Protein AF-A0A8T5SBM6-F1 (afdb_monomer_lite)

Structure (mmCIF, N/CA/C/O backbone):
data_AF-A0A8T5SBM6-F1
#
_entry.id   AF-A0A8T5SBM6-F1
#
loop_
_atom_site.group_PDB
_atom_site.id
_atom_site.type_symbol
_atom_site.label_atom_id
_atom_site.label_alt_id
_atom_site.label_comp_id
_atom_site.label_asym_id
_atom_site.label_entity_id
_atom_site.label_seq_id
_atom_site.pdbx_PDB_ins_code
_atom_site.Cartn_x
_atom_site.Cartn_y
_atom_site.Cartn_z
_atom_site.occupancy
_atom_site.B_iso_or_equiv
_atom_site.auth_seq_id
_atom_site.auth_comp_id
_atom_site.auth_asym_id
_atom_site.auth_atom_id
_atom_site.pdbx_PDB_model_num
ATOM 1 N N . GLN A 1 1 ? -10.078 4.486 22.444 1.00 58.00 1 GLN A N 1
ATOM 2 C CA . GLN A 1 1 ? -9.951 5.856 21.893 1.00 58.00 1 GLN A CA 1
ATOM 3 C C . GLN A 1 1 ? -9.595 5.745 20.419 1.00 58.00 1 GLN A C 1
ATOM 5 O O . GLN A 1 1 ? -8.907 4.797 20.064 1.00 58.00 1 GLN A O 1
ATOM 10 N N . GLY A 1 2 ? -10.073 6.653 19.567 1.00 72.94 2 GLY A N 1
ATOM 11 C CA . GLY A 1 2 ? -9.733 6.634 18.142 1.00 72.94 2 GLY A CA 1
ATOM 12 C C . GLY A 1 2 ? -8.276 7.008 17.859 1.00 72.94 2 GLY A C 1
ATOM 13 O O . GLY A 1 2 ? -7.713 7.871 18.528 1.00 72.94 2 GLY A O 1
ATOM 14 N N . GLY A 1 3 ? -7.700 6.441 16.801 1.00 84.56 3 GLY A N 1
ATOM 15 C CA . GLY A 1 3 ? -6.327 6.685 16.346 1.00 84.56 3 GLY A CA 1
ATOM 16 C C . GLY A 1 3 ? -6.125 6.214 14.906 1.00 84.56 3 GLY A C 1
ATOM 17 O O . GLY A 1 3 ? -7.102 6.024 14.181 1.00 84.56 3 GLY A O 1
ATOM 18 N N . PHE A 1 4 ? -4.875 6.025 14.501 1.00 89.88 4 PHE A N 1
ATOM 19 C CA . PHE A 1 4 ? -4.526 5.476 13.195 1.00 89.88 4 PHE A CA 1
ATOM 20 C C . PHE A 1 4 ? -3.523 4.357 13.370 1.00 89.88 4 PHE A C 1
ATOM 22 O O . PHE A 1 4 ? -2.478 4.561 13.985 1.00 89.88 4 PHE A O 1
ATOM 29 N N . LEU A 1 5 ? -3.869 3.187 12.849 1.00 92.06 5 LEU A N 1
ATOM 30 C CA . LEU A 1 5 ? -2.988 2.039 12.800 1.00 92.06 5 LEU A CA 1
ATOM 31 C C . LEU A 1 5 ? -2.663 1.765 11.337 1.00 92.06 5 LEU A C 1
ATOM 33 O O . LEU A 1 5 ? -3.532 1.339 10.579 1.00 92.06 5 LEU A O 1
ATOM 37 N N . PHE A 1 6 ? -1.412 2.011 10.967 1.00 92.00 6 PHE A N 1
ATOM 38 C CA . PHE A 1 6 ? -0.862 1.595 9.688 1.00 92.00 6 PHE A CA 1
ATOM 39 C C . PHE A 1 6 ? 0.036 0.387 9.901 1.00 92.00 6 PHE A C 1
ATOM 41 O O . PHE A 1 6 ? 0.907 0.403 10.770 1.00 92.00 6 PHE A O 1
ATOM 48 N N . THR A 1 7 ? -0.202 -0.669 9.135 1.00 93.31 7 THR A N 1
ATOM 49 C CA . THR A 1 7 ? 0.546 -1.921 9.236 1.00 93.31 7 THR A CA 1
ATOM 50 C C . THR A 1 7 ? 0.808 -2.488 7.857 1.00 93.31 7 THR A C 1
ATOM 52 O O . THR A 1 7 ? 0.082 -2.197 6.910 1.00 93.31 7 THR A O 1
ATOM 55 N N . THR A 1 8 ? 1.828 -3.328 7.757 1.00 93.06 8 THR A N 1
ATOM 56 C CA . THR A 1 8 ? 2.151 -4.028 6.520 1.00 93.06 8 THR A CA 1
ATOM 57 C C . THR A 1 8 ? 2.463 -5.483 6.812 1.00 93.06 8 THR A C 1
ATOM 59 O O . THR A 1 8 ? 2.934 -5.835 7.898 1.00 93.06 8 THR A O 1
ATOM 62 N N . ASP A 1 9 ? 2.157 -6.314 5.833 1.00 93.38 9 ASP A N 1
ATOM 63 C CA . ASP A 1 9 ? 2.624 -7.679 5.695 1.00 93.38 9 ASP A CA 1
ATOM 64 C C . ASP A 1 9 ? 2.446 -8.570 6.935 1.00 93.38 9 ASP A C 1
ATOM 66 O O . ASP A 1 9 ? 1.317 -8.748 7.387 1.00 93.38 9 ASP A O 1
ATOM 70 N N . TRP A 1 10 ? 3.520 -9.106 7.533 1.00 94.75 10 TRP A N 1
ATOM 71 C CA . TRP A 1 10 ? 3.456 -10.020 8.686 1.00 94.75 10 TRP A CA 1
ATOM 72 C C . TRP A 1 10 ? 2.690 -9.484 9.897 1.00 94.75 10 TRP A C 1
ATOM 74 O O . TRP A 1 10 ? 2.272 -10.260 10.766 1.00 94.75 10 TRP A O 1
ATOM 84 N N . ALA A 1 11 ? 2.462 -8.172 9.970 1.00 96.44 11 ALA A N 1
ATOM 85 C CA . ALA A 1 11 ? 1.549 -7.589 10.941 1.00 96.44 11 ALA A CA 1
ATOM 86 C C . ALA A 1 11 ? 0.109 -8.116 10.803 1.00 96.44 11 ALA A C 1
ATOM 88 O O . ALA A 1 11 ? -0.631 -8.054 11.782 1.00 96.44 11 ALA A O 1
ATOM 89 N N . LEU A 1 12 ? -0.287 -8.664 9.648 1.00 97.50 12 LEU A N 1
ATOM 90 C CA . LEU A 1 12 ? -1.587 -9.299 9.440 1.00 97.50 12 LEU A CA 1
ATOM 91 C C . LEU A 1 12 ? -1.841 -10.363 10.510 1.00 97.50 12 LEU A C 1
ATOM 93 O O . LEU A 1 12 ? -2.747 -10.224 11.327 1.00 97.50 12 LEU A O 1
ATOM 97 N N . GLN A 1 13 ? -0.965 -11.362 10.576 1.00 97.00 13 GLN A N 1
ATOM 98 C CA . GLN A 1 13 ? -1.069 -12.453 11.541 1.00 97.00 13 GLN A CA 1
ATOM 99 C C . GLN A 1 13 ? -0.654 -12.017 12.952 1.00 97.00 13 GLN A C 1
ATOM 101 O O . GLN A 1 13 ? -1.222 -12.436 13.962 1.00 97.00 13 GLN A O 1
ATOM 106 N N . ASN A 1 14 ? 0.374 -11.171 13.052 1.00 97.00 14 ASN A N 1
ATOM 107 C CA . ASN A 1 14 ? 0.992 -10.876 14.342 1.00 97.00 14 ASN A CA 1
ATOM 108 C C . ASN A 1 14 ? 0.285 -9.783 15.142 1.00 97.00 14 ASN A C 1
ATOM 110 O O . ASN A 1 14 ? 0.451 -9.753 16.366 1.00 97.00 14 ASN A O 1
ATOM 114 N N . ILE A 1 15 ? -0.482 -8.918 14.474 1.00 97.06 15 ILE A N 1
ATOM 115 C CA . ILE A 1 15 ? -1.166 -7.762 15.059 1.00 97.06 15 ILE A CA 1
ATOM 116 C C . ILE A 1 15 ? -2.655 -7.789 14.708 1.00 97.06 15 ILE A C 1
ATOM 118 O O . ILE A 1 15 ? -3.481 -7.813 15.618 1.00 97.06 15 ILE A O 1
ATOM 122 N N . LEU A 1 16 ? -3.013 -7.789 13.419 1.00 97.62 16 LEU A N 1
ATOM 123 C CA . LEU A 1 16 ? -4.404 -7.597 13.003 1.00 97.62 16 LEU A CA 1
ATOM 124 C C . LEU A 1 16 ? -5.296 -8.761 13.422 1.00 97.62 16 LEU A C 1
ATOM 126 O O . LEU A 1 16 ? -6.315 -8.506 14.045 1.00 97.62 16 LEU A O 1
ATOM 130 N N . GLU A 1 17 ? -4.898 -10.008 13.185 1.00 97.25 17 GLU A N 1
ATOM 131 C CA . GLU A 1 17 ? -5.668 -11.185 13.616 1.00 97.25 17 GLU A CA 1
ATOM 132 C C . GLU A 1 17 ? -5.874 -11.233 15.131 1.00 97.25 17 GLU A C 1
ATOM 134 O O . GLU A 1 17 ? -6.917 -11.664 15.613 1.00 97.25 17 GLU A O 1
ATOM 139 N N . LYS A 1 18 ? -4.892 -10.766 15.908 1.00 97.00 18 LYS A N 1
ATOM 140 C CA . LYS A 1 18 ? -4.977 -10.796 17.373 1.00 97.00 18 LYS A CA 1
ATOM 141 C C . LYS A 1 18 ? -5.911 -9.722 17.921 1.00 97.00 18 LYS A C 1
ATOM 143 O O . LYS A 1 18 ? -6.556 -9.942 18.941 1.00 97.00 18 LYS A O 1
ATOM 148 N N . ILE A 1 19 ? -5.955 -8.553 17.280 1.00 95.75 19 ILE A N 1
ATOM 149 C CA . ILE A 1 19 ? -6.747 -7.405 17.746 1.00 95.75 19 ILE A CA 1
ATOM 150 C C . ILE A 1 19 ? -8.142 -7.384 17.093 1.00 95.75 19 ILE A C 1
ATOM 152 O O . ILE A 1 19 ? -9.111 -6.965 17.723 1.00 95.75 19 ILE A O 1
ATOM 156 N N . PHE A 1 20 ? -8.255 -7.861 15.854 1.00 95.94 20 PHE A N 1
ATOM 157 C CA . PHE A 1 20 ? -9.456 -7.832 15.014 1.00 95.94 20 PHE A CA 1
ATOM 158 C C . PHE A 1 20 ? -9.748 -9.212 14.378 1.00 95.94 20 PHE A C 1
ATOM 160 O O . PHE A 1 20 ? -9.865 -9.305 13.153 1.00 95.94 20 PHE A O 1
ATOM 167 N N . PRO A 1 21 ? -9.897 -10.286 15.180 1.00 96.38 21 PRO A N 1
ATOM 168 C CA . PRO A 1 21 ? -9.976 -11.669 14.685 1.00 96.38 21 PRO A CA 1
ATOM 169 C C . PRO A 1 21 ? -11.135 -11.937 13.717 1.00 96.38 21 PRO A C 1
ATOM 171 O O . PRO A 1 21 ? -11.033 -12.810 12.866 1.00 96.38 21 PRO A O 1
ATOM 174 N N . GLU A 1 22 ? -12.221 -11.167 13.814 1.00 97.56 22 GLU A N 1
ATOM 175 C CA . GLU A 1 22 ? -13.410 -11.326 12.964 1.00 97.56 22 GLU A CA 1
ATOM 176 C C . GLU A 1 22 ? -13.354 -10.498 11.672 1.00 97.56 22 GLU A C 1
ATOM 178 O O . GLU A 1 22 ? -14.270 -10.566 10.860 1.00 97.56 22 GLU A O 1
ATOM 183 N N . PHE A 1 23 ? -12.324 -9.669 11.477 1.00 98.12 23 PHE A N 1
ATOM 184 C CA . PHE A 1 23 ? -12.264 -8.736 10.347 1.00 98.12 23 PHE A CA 1
ATOM 185 C C . PHE A 1 23 ? -11.459 -9.327 9.199 1.00 98.12 23 PHE A C 1
ATOM 187 O O . PHE A 1 23 ? -11.918 -9.341 8.055 1.00 98.12 23 PHE A O 1
ATOM 194 N N . VAL A 1 24 ? -10.257 -9.812 9.506 1.00 98.25 24 VAL A N 1
ATOM 195 C CA . VAL A 1 24 ? -9.297 -10.309 8.521 1.00 98.25 24 VAL A CA 1
ATOM 196 C C . VAL A 1 24 ? -8.438 -11.417 9.100 1.00 98.25 24 VAL A C 1
ATOM 198 O O . VAL A 1 24 ? -8.237 -11.481 10.312 1.00 98.25 24 VAL A O 1
ATOM 201 N N . LYS A 1 25 ? -7.883 -12.246 8.218 1.00 98.12 25 LYS A N 1
ATOM 202 C CA . LYS A 1 25 ? -6.850 -13.218 8.566 1.00 98.12 25 LYS A CA 1
ATOM 203 C C . LYS A 1 25 ? -5.892 -13.475 7.411 1.00 98.12 25 LYS A C 1
ATOM 205 O O . LYS A 1 25 ? -6.220 -13.226 6.255 1.00 98.12 25 LYS A O 1
ATOM 210 N N . TYR A 1 26 ? -4.723 -14.004 7.723 1.00 97.94 26 TYR A N 1
ATOM 211 C CA . TYR A 1 26 ? -3.824 -14.610 6.762 1.00 97.94 26 TYR A CA 1
ATOM 212 C C . TYR A 1 26 ? -4.418 -15.936 6.274 1.00 97.94 26 TYR A C 1
ATOM 214 O O . TYR A 1 26 ? -4.886 -16.770 7.054 1.00 97.94 26 TYR A O 1
ATOM 222 N N . ASN A 1 27 ? -4.389 -16.147 4.960 1.00 96.62 27 ASN A N 1
ATOM 223 C CA . ASN A 1 27 ? -4.879 -17.372 4.326 1.00 96.62 27 ASN A CA 1
ATOM 224 C C . ASN A 1 27 ? -3.961 -18.600 4.523 1.00 96.62 27 ASN A C 1
ATOM 226 O O . ASN A 1 27 ? -4.252 -19.669 3.987 1.00 96.62 27 ASN A O 1
ATOM 230 N N . GLN A 1 28 ? -2.861 -18.463 5.275 1.00 96.56 28 GLN A N 1
ATOM 231 C CA . GLN A 1 28 ? -1.862 -19.507 5.540 1.00 96.56 28 GLN A CA 1
ATOM 232 C C . GLN A 1 28 ? -1.095 -19.990 4.296 1.00 96.56 28 GLN A C 1
ATOM 234 O O . GLN A 1 28 ? -0.465 -21.049 4.327 1.00 96.56 28 GLN A O 1
ATOM 239 N N . ARG A 1 29 ? -1.121 -19.214 3.206 1.00 95.75 29 ARG A N 1
ATOM 240 C CA . ARG A 1 29 ? -0.380 -19.477 1.973 1.00 95.75 29 ARG A CA 1
ATOM 241 C C . ARG A 1 29 ? 0.512 -18.277 1.627 1.00 95.75 29 ARG A C 1
ATOM 243 O O . ARG A 1 29 ? 0.004 -17.291 1.098 1.00 95.75 29 ARG A O 1
ATOM 250 N N . PRO A 1 30 ? 1.826 -18.349 1.892 1.00 95.06 30 PRO A N 1
ATOM 251 C CA . PRO A 1 30 ? 2.710 -17.210 1.689 1.00 95.06 30 PRO A CA 1
ATOM 252 C C . PRO A 1 30 ? 2.953 -16.952 0.198 1.00 95.06 30 PRO A C 1
ATOM 254 O O . PRO A 1 30 ? 2.826 -17.865 -0.626 1.00 95.06 30 PRO A O 1
ATOM 257 N N . THR A 1 31 ? 3.341 -15.726 -0.146 1.00 94.75 31 THR A N 1
ATOM 258 C CA . THR A 1 31 ? 3.802 -15.381 -1.500 1.00 94.75 31 THR A CA 1
ATOM 259 C C . THR A 1 31 ? 5.249 -15.818 -1.746 1.00 94.75 31 THR A C 1
ATOM 261 O O . THR A 1 31 ? 6.008 -16.064 -0.806 1.00 94.75 31 THR A O 1
ATOM 264 N N . GLY A 1 32 ? 5.649 -15.914 -3.017 1.00 92.62 32 GLY A N 1
ATOM 265 C CA . GLY A 1 32 ? 7.067 -15.914 -3.399 1.00 92.62 32 GLY A CA 1
ATOM 266 C C . GLY A 1 32 ? 7.600 -14.488 -3.582 1.00 92.62 32 GLY A C 1
ATOM 267 O O . GLY A 1 32 ? 6.829 -13.539 -3.460 1.00 92.62 32 GLY A O 1
ATOM 268 N N . ASP A 1 33 ? 8.893 -14.352 -3.907 1.00 90.06 33 ASP A N 1
ATOM 269 C CA . ASP A 1 33 ? 9.427 -13.112 -4.500 1.00 90.06 33 ASP A CA 1
ATOM 270 C C . ASP A 1 33 ? 8.824 -12.964 -5.902 1.00 90.06 33 ASP A C 1
ATOM 272 O O . ASP A 1 33 ? 9.134 -13.744 -6.807 1.00 90.06 33 ASP A O 1
ATOM 276 N N . ASP A 1 34 ? 7.870 -12.052 -6.041 1.00 89.50 34 ASP A N 1
ATOM 277 C CA . ASP A 1 34 ? 7.027 -11.934 -7.228 1.00 89.50 34 ASP A CA 1
ATOM 278 C C . ASP A 1 34 ? 6.513 -10.500 -7.370 1.00 89.50 34 ASP A C 1
ATOM 280 O O . ASP A 1 34 ? 6.607 -9.676 -6.464 1.00 89.50 34 ASP A O 1
ATOM 284 N N . CYS A 1 35 ? 5.945 -10.194 -8.523 1.00 88.31 35 CYS A N 1
ATOM 285 C CA . CYS A 1 35 ? 5.304 -8.926 -8.803 1.00 88.31 35 CYS A CA 1
ATOM 286 C C . CYS A 1 35 ? 3.932 -9.191 -9.417 1.00 88.31 35 CYS A C 1
ATOM 288 O O . CYS A 1 35 ? 3.769 -10.053 -10.287 1.00 88.31 35 CYS A O 1
ATOM 290 N N . VAL A 1 36 ? 2.920 -8.456 -8.965 1.00 90.25 36 VAL A N 1
ATOM 291 C CA . VAL A 1 36 ? 1.543 -8.615 -9.444 1.00 90.25 36 VAL A CA 1
ATOM 292 C C . VAL A 1 36 ? 0.972 -7.293 -9.924 1.00 90.25 36 VAL A C 1
ATOM 294 O O . VAL A 1 36 ? 1.166 -6.258 -9.293 1.00 90.25 36 VAL A O 1
ATOM 297 N N . ALA A 1 37 ? 0.234 -7.325 -11.030 1.00 89.25 37 ALA A N 1
ATOM 298 C CA . ALA A 1 37 ? -0.514 -6.160 -11.491 1.00 89.25 37 ALA A CA 1
ATOM 299 C C . ALA A 1 37 ? -1.676 -5.860 -10.532 1.00 89.25 37 ALA A C 1
ATOM 301 O O . ALA A 1 37 ? -2.428 -6.770 -10.156 1.00 89.25 37 ALA A O 1
ATOM 302 N N . VAL A 1 38 ? -1.860 -4.594 -10.161 1.00 89.56 38 VAL A N 1
ATOM 303 C CA . VAL A 1 38 ? -2.890 -4.170 -9.202 1.00 89.56 38 VAL A CA 1
ATOM 304 C C . VAL A 1 38 ? -3.872 -3.168 -9.798 1.00 89.56 38 VAL A C 1
ATOM 306 O O . VAL A 1 38 ? -3.637 -2.558 -10.836 1.00 89.56 38 VAL A O 1
ATOM 309 N N . GLN A 1 39 ? -5.032 -3.042 -9.159 1.00 89.44 39 GLN A N 1
ATOM 310 C CA . GLN A 1 39 ? -6.112 -2.152 -9.558 1.00 89.44 39 GLN A CA 1
ATOM 311 C C . GLN A 1 39 ? -6.619 -1.376 -8.341 1.00 89.44 39 GLN A C 1
ATOM 313 O O . GLN A 1 39 ? -6.959 -1.964 -7.311 1.00 89.44 39 GLN A O 1
ATOM 318 N N . VAL A 1 40 ? -6.719 -0.052 -8.473 1.00 87.94 40 VAL A N 1
ATOM 319 C CA . VAL A 1 40 ? -7.336 0.807 -7.454 1.00 87.94 40 VAL A CA 1
ATOM 320 C C . VAL A 1 40 ? -8.854 0.689 -7.543 1.00 87.94 40 VAL A C 1
ATOM 322 O O . VAL A 1 40 ? -9.455 1.054 -8.556 1.00 87.94 40 VAL A O 1
ATOM 325 N N . VAL A 1 41 ? -9.466 0.191 -6.471 1.00 88.38 41 VAL A N 1
ATOM 326 C CA . VAL A 1 41 ? -10.917 -0.020 -6.367 1.00 88.38 41 VAL A CA 1
ATOM 327 C C . VAL A 1 41 ? -11.616 1.274 -5.959 1.00 88.38 41 VAL A C 1
ATOM 329 O O . VAL A 1 41 ? -12.589 1.680 -6.590 1.00 88.38 41 VAL A O 1
ATOM 332 N N . ASP A 1 42 ? -11.096 1.955 -4.935 1.00 82.50 42 ASP A N 1
ATOM 333 C CA . ASP A 1 42 ? -11.628 3.233 -4.456 1.00 82.50 42 ASP A CA 1
ATOM 334 C C . ASP A 1 42 ? -10.688 4.382 -4.837 1.00 82.50 42 ASP A C 1
ATOM 336 O O . ASP A 1 42 ? -9.829 4.806 -4.062 1.00 82.50 42 ASP A O 1
ATOM 340 N N . LYS A 1 43 ? -10.878 4.908 -6.052 1.00 77.44 43 LYS A N 1
ATOM 341 C CA . LYS A 1 43 ? -10.113 6.051 -6.583 1.00 77.44 43 LYS A CA 1
ATOM 342 C C . LYS A 1 43 ? -10.400 7.368 -5.851 1.00 77.44 43 LYS A C 1
ATOM 344 O O . LYS A 1 43 ? -9.683 8.342 -6.045 1.00 77.44 43 LYS A O 1
ATOM 349 N N . THR A 1 44 ? -11.453 7.421 -5.035 1.00 82.38 44 THR A N 1
ATOM 350 C CA . THR A 1 44 ? -11.817 8.622 -4.267 1.00 82.38 44 THR A CA 1
ATOM 351 C C . THR A 1 44 ? -11.189 8.641 -2.877 1.00 82.38 44 THR A C 1
ATOM 353 O O . THR A 1 44 ? -11.266 9.655 -2.174 1.00 82.38 44 THR A O 1
ATOM 356 N N . ASN A 1 45 ? -10.555 7.536 -2.475 1.00 84.81 45 ASN A N 1
ATOM 357 C CA . ASN A 1 45 ? -9.968 7.406 -1.160 1.00 84.81 45 ASN A CA 1
ATOM 358 C C . ASN A 1 45 ? -8.791 8.366 -0.973 1.00 84.81 45 ASN A C 1
ATOM 360 O O . ASN A 1 45 ? -7.804 8.323 -1.704 1.00 84.81 45 ASN A O 1
ATOM 364 N N . LYS A 1 46 ? -8.863 9.190 0.074 1.00 85.94 46 LYS A N 1
ATOM 365 C CA . LYS A 1 46 ? -7.857 10.217 0.361 1.00 85.94 46 LYS A CA 1
ATOM 366 C C . LYS A 1 46 ? -6.483 9.676 0.738 1.00 85.94 46 LYS A C 1
ATOM 368 O O . LYS A 1 46 ? -5.509 10.401 0.591 1.00 85.94 46 LYS A O 1
ATOM 373 N N . PHE A 1 47 ? -6.369 8.416 1.158 1.00 84.06 47 PHE A N 1
ATOM 374 C CA . PHE A 1 47 ? -5.056 7.799 1.360 1.00 84.06 47 PHE A CA 1
ATOM 375 C C . PHE A 1 47 ? -4.339 7.501 0.040 1.00 84.06 47 PHE A C 1
ATOM 377 O O . PHE A 1 47 ? -3.114 7.563 -0.002 1.00 84.06 47 PHE A O 1
ATOM 384 N N . LEU A 1 48 ? -5.088 7.225 -1.034 1.00 82.38 48 LEU A N 1
ATOM 385 C CA . LEU A 1 48 ? -4.544 6.857 -2.345 1.00 82.38 48 LEU A CA 1
ATOM 386 C C . LEU A 1 48 ? -4.484 8.033 -3.335 1.00 82.38 48 LEU A C 1
ATOM 388 O O . LEU A 1 48 ? -4.122 7.849 -4.495 1.00 82.38 48 LEU A O 1
ATOM 392 N N . GLU A 1 49 ? -4.832 9.243 -2.895 1.00 83.75 49 GLU A N 1
ATOM 393 C CA . GLU A 1 49 ? -4.859 10.430 -3.748 1.00 83.75 49 GLU A CA 1
ATOM 394 C C . GLU A 1 49 ? -3.454 10.761 -4.280 1.00 83.75 49 GLU A C 1
ATOM 396 O O . GLU A 1 49 ? -2.536 11.058 -3.513 1.00 83.75 49 GLU A O 1
ATOM 401 N N . GLY A 1 50 ? -3.290 10.699 -5.604 1.00 77.00 50 GLY A N 1
ATOM 402 C CA . GLY A 1 50 ? -2.018 10.965 -6.281 1.00 77.00 50 GLY A CA 1
ATOM 403 C C . GLY A 1 50 ? -1.010 9.810 -6.261 1.00 77.00 50 GLY A C 1
ATOM 404 O O . GLY A 1 50 ? 0.115 10.016 -6.693 1.00 77.00 50 GLY A O 1
ATOM 405 N N . LEU A 1 51 ? -1.380 8.617 -5.769 1.00 76.75 51 LEU A N 1
ATOM 406 C CA . LEU A 1 51 ? -0.489 7.443 -5.788 1.00 76.75 51 LEU A CA 1
ATOM 407 C C . LEU A 1 51 ? -0.516 6.687 -7.117 1.00 76.75 51 LEU A C 1
ATOM 409 O O . LEU A 1 51 ? 0.480 6.082 -7.486 1.00 76.75 51 LEU A O 1
ATOM 413 N N . PHE A 1 52 ? -1.672 6.667 -7.778 1.00 73.81 52 PHE A N 1
ATOM 414 C CA . PHE A 1 52 ? -1.903 5.910 -9.003 1.00 73.81 52 PHE A CA 1
ATOM 415 C C . PHE A 1 52 ? -2.714 6.777 -9.963 1.00 73.81 52 PHE A C 1
ATOM 417 O O . PHE A 1 52 ? -3.789 7.266 -9.584 1.00 73.81 52 PHE A O 1
ATOM 424 N N . LYS A 1 53 ? -2.257 6.961 -11.202 1.00 68.00 53 LYS A N 1
ATOM 425 C CA . LYS A 1 53 ? -3.078 7.589 -12.243 1.00 68.00 53 LYS A CA 1
ATOM 426 C C . LYS A 1 53 ? -4.031 6.573 -12.864 1.00 68.00 53 LYS A C 1
ATOM 428 O O . LYS A 1 53 ? -3.823 5.365 -12.854 1.00 68.00 53 LYS A O 1
ATOM 433 N N . ALA A 1 54 ? -5.149 7.073 -13.390 1.00 53.25 54 ALA A N 1
ATOM 434 C CA . ALA A 1 54 ? -6.266 6.238 -13.829 1.00 53.25 54 ALA A CA 1
ATOM 435 C C . ALA A 1 54 ? -5.954 5.326 -15.030 1.00 53.25 54 ALA A C 1
ATOM 437 O O . ALA A 1 54 ? -6.693 4.362 -15.232 1.00 53.25 54 ALA A O 1
ATOM 438 N N . GLU A 1 55 ? -4.913 5.651 -15.795 1.00 61.56 55 GLU A N 1
ATOM 439 C CA . GLU A 1 55 ? -4.475 4.972 -17.022 1.00 61.56 55 GLU A CA 1
ATOM 440 C C . GLU A 1 55 ? -3.267 4.052 -16.786 1.00 61.56 55 GLU A C 1
ATOM 442 O O . GLU A 1 55 ? -2.778 3.422 -17.721 1.00 61.56 55 GLU A O 1
ATOM 447 N N . GLU A 1 56 ? -2.775 3.970 -15.549 1.00 68.25 56 GLU A N 1
ATOM 448 C CA . GLU A 1 56 ? -1.592 3.185 -15.213 1.00 68.25 56 GLU A CA 1
ATOM 449 C C . GLU A 1 56 ? -1.945 1.728 -14.908 1.00 68.25 56 GLU A C 1
ATO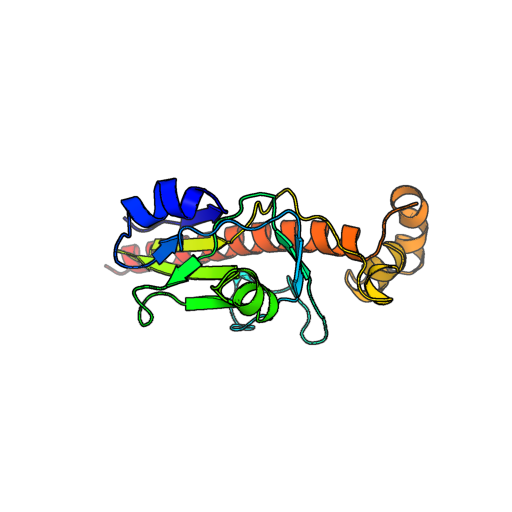M 451 O O . GLU A 1 56 ? -3.019 1.412 -14.389 1.00 68.25 56 GLU A O 1
ATOM 456 N N . GLU A 1 57 ? -0.997 0.839 -15.205 1.00 72.75 57 GLU A N 1
ATOM 457 C CA . GLU A 1 57 ? -1.013 -0.573 -14.822 1.00 72.75 57 GLU A CA 1
ATOM 458 C C . GLU A 1 57 ? -0.008 -0.789 -13.679 1.00 72.75 57 GLU A C 1
ATOM 460 O O . GLU A 1 57 ? 1.076 -1.338 -13.905 1.00 72.75 57 GLU A O 1
ATOM 465 N N . PRO A 1 58 ? -0.309 -0.305 -12.457 1.00 79.38 58 PRO A N 1
ATOM 466 C CA . PRO A 1 58 ? 0.637 -0.367 -11.359 1.00 79.38 58 PRO A CA 1
ATOM 467 C C . PRO A 1 58 ? 0.967 -1.813 -11.008 1.00 79.38 58 PRO A C 1
ATOM 469 O O . PRO A 1 58 ? 0.117 -2.710 -11.050 1.00 79.38 58 PRO A O 1
ATOM 472 N N . ILE A 1 59 ? 2.218 -2.017 -10.618 1.00 83.31 59 ILE A N 1
ATOM 473 C CA . ILE A 1 59 ? 2.732 -3.307 -10.180 1.00 83.31 59 ILE A CA 1
ATOM 474 C C . ILE A 1 59 ? 3.051 -3.216 -8.701 1.00 83.31 59 ILE A C 1
ATOM 476 O O . ILE A 1 59 ? 3.561 -2.208 -8.220 1.00 83.31 59 ILE A O 1
ATOM 480 N N . TRP A 1 60 ? 2.733 -4.286 -7.989 1.00 86.06 60 TRP A N 1
ATOM 481 C CA . TRP A 1 60 ? 3.016 -4.425 -6.578 1.00 86.06 60 TRP A CA 1
ATOM 482 C C . TRP A 1 60 ? 3.994 -5.562 -6.363 1.00 86.06 60 TRP A C 1
ATOM 484 O O . TRP A 1 60 ? 3.734 -6.699 -6.772 1.00 86.06 60 TRP A O 1
ATOM 494 N N . TRP A 1 61 ? 5.112 -5.248 -5.719 1.00 87.75 61 TRP A N 1
ATOM 495 C CA . TRP A 1 61 ? 6.099 -6.249 -5.356 1.00 87.75 61 TRP A CA 1
ATOM 496 C C . TRP A 1 61 ? 5.661 -7.011 -4.107 1.00 87.75 61 TRP A C 1
ATOM 498 O O . TRP A 1 61 ? 5.242 -6.429 -3.102 1.00 87.75 61 TRP A O 1
ATOM 508 N N . LEU A 1 62 ? 5.776 -8.329 -4.177 1.00 87.19 62 LEU A N 1
ATOM 509 C CA . LEU A 1 62 ? 5.535 -9.273 -3.102 1.00 87.19 62 LEU A CA 1
ATOM 510 C C . LEU A 1 62 ? 6.887 -9.807 -2.654 1.00 87.19 62 LEU A C 1
ATOM 512 O O . LEU A 1 62 ? 7.628 -10.381 -3.451 1.00 87.19 62 LEU A O 1
ATOM 516 N N . GLU A 1 63 ? 7.205 -9.628 -1.378 1.00 82.94 63 GLU A N 1
ATOM 517 C CA . GLU A 1 63 ? 8.395 -10.247 -0.817 1.00 82.94 63 GLU A CA 1
ATOM 518 C C . GLU A 1 63 ? 8.203 -11.766 -0.715 1.00 82.94 63 GLU A C 1
ATOM 520 O O . GLU A 1 63 ? 7.084 -12.283 -0.609 1.00 82.94 63 GLU A O 1
ATOM 525 N N . SER A 1 64 ? 9.316 -12.502 -0.689 1.00 84.81 64 SER A N 1
ATOM 526 C CA . SER A 1 64 ? 9.294 -13.892 -0.244 1.00 84.81 64 SER A CA 1
ATOM 527 C C . SER A 1 64 ? 8.635 -13.995 1.131 1.00 84.81 64 SER A C 1
ATOM 529 O O . SER A 1 64 ? 9.174 -13.535 2.131 1.00 84.81 64 SER A O 1
ATOM 531 N N . SER A 1 65 ? 7.511 -14.703 1.188 1.00 89.19 65 SER A N 1
ATOM 532 C CA . SER A 1 65 ? 6.691 -14.899 2.383 1.00 89.19 65 SER A CA 1
ATOM 533 C C . SER A 1 65 ? 5.821 -13.725 2.832 1.00 89.19 65 SER A C 1
ATOM 535 O O . SER A 1 65 ? 5.510 -13.645 4.020 1.00 89.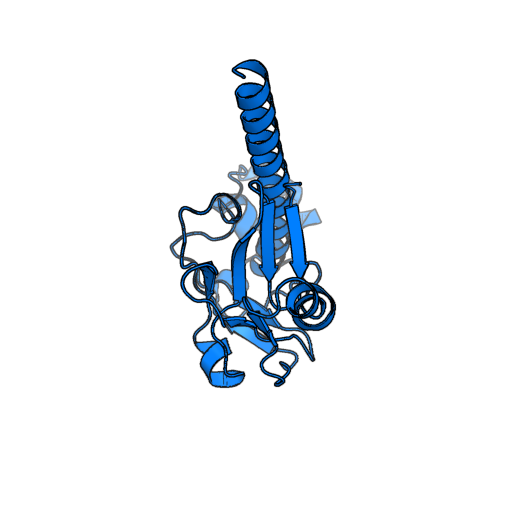19 65 SER A O 1
ATOM 537 N N . SER A 1 66 ? 5.343 -12.871 1.921 1.00 93.38 66 SER A N 1
ATOM 538 C CA . SER A 1 66 ? 4.263 -11.934 2.258 1.00 93.38 66 SER A CA 1
ATOM 539 C C . SER A 1 66 ? 2.935 -12.646 2.534 1.00 93.38 66 SER A C 1
ATOM 541 O O . SER A 1 66 ? 2.688 -13.754 2.045 1.00 93.38 66 SER A O 1
ATOM 543 N N . TYR A 1 67 ? 2.073 -12.023 3.345 1.00 96.56 67 TYR A N 1
ATOM 544 C CA . TYR A 1 67 ? 0.827 -12.630 3.836 1.00 96.56 67 TYR A CA 1
ATOM 545 C C . TYR A 1 67 ? -0.406 -12.102 3.078 1.00 96.56 67 TYR A C 1
ATOM 547 O O . TYR A 1 67 ? -0.797 -10.944 3.272 1.00 96.56 67 TYR A O 1
ATOM 555 N N . PRO A 1 68 ? -1.058 -12.922 2.225 1.00 97.44 68 PRO A N 1
ATOM 556 C CA . PRO A 1 68 ? -2.291 -12.538 1.547 1.00 97.44 68 PRO A CA 1
ATOM 557 C C . PRO A 1 68 ? -3.447 -12.338 2.532 1.00 97.44 68 PRO A C 1
ATOM 559 O O . PRO A 1 68 ? -3.614 -13.102 3.490 1.00 97.44 68 PRO A O 1
ATOM 562 N N . ILE A 1 69 ? -4.259 -11.311 2.271 1.00 98.31 69 ILE A N 1
ATOM 563 C CA . ILE A 1 69 ? -5.310 -10.852 3.180 1.00 98.31 69 ILE A CA 1
ATOM 564 C C . ILE A 1 69 ? -6.642 -11.515 2.841 1.00 98.31 69 ILE A C 1
ATOM 566 O O . ILE A 1 69 ? -7.313 -11.130 1.884 1.00 98.31 69 ILE A O 1
ATOM 570 N N . GLN A 1 70 ? -7.077 -12.441 3.689 1.00 98.44 70 GLN A N 1
ATOM 571 C CA . GLN A 1 70 ? -8.436 -12.959 3.652 1.00 98.44 70 GLN A CA 1
ATOM 572 C C . GLN A 1 70 ? -9.368 -12.048 4.456 1.00 98.44 70 GLN A C 1
ATOM 574 O O . GLN A 1 70 ? -9.161 -11.809 5.647 1.00 98.44 70 GLN A O 1
ATOM 579 N N . ILE A 1 71 ? -10.434 -11.568 3.816 1.00 98.38 71 ILE A N 1
ATOM 580 C CA . ILE A 1 71 ? -11.460 -10.738 4.462 1.00 98.38 71 ILE A CA 1
ATOM 581 C C . ILE A 1 71 ? -12.560 -11.629 5.040 1.00 98.38 71 ILE A C 1
ATOM 583 O O . ILE A 1 71 ? -13.183 -12.407 4.316 1.00 98.38 71 ILE A O 1
ATOM 587 N N . LEU A 1 72 ? -12.817 -11.479 6.339 1.00 98.31 72 LEU A N 1
ATOM 588 C CA . LEU A 1 72 ? -13.846 -12.216 7.073 1.00 98.31 72 LEU A CA 1
ATOM 589 C C . LEU A 1 72 ? -15.140 -11.402 7.200 1.00 98.31 72 LEU A C 1
ATOM 591 O O . LEU A 1 72 ? -16.221 -11.926 6.937 1.00 98.31 72 LEU A O 1
ATOM 595 N N . ASP A 1 73 ? -15.027 -10.105 7.502 1.00 97.75 73 ASP A N 1
ATOM 596 C CA . ASP A 1 73 ? -16.159 -9.176 7.583 1.00 97.75 73 ASP A CA 1
ATOM 597 C C . ASP A 1 73 ? -16.170 -8.236 6.368 1.00 97.75 73 ASP A C 1
ATOM 599 O O . ASP A 1 73 ? -15.527 -7.182 6.346 1.00 97.75 73 ASP A O 1
ATOM 603 N N . LYS A 1 74 ? -16.917 -8.631 5.332 1.00 96.44 74 LYS A N 1
ATOM 604 C CA . LYS A 1 74 ? -17.042 -7.878 4.071 1.00 96.44 74 LYS A CA 1
ATOM 605 C C . LYS A 1 74 ? -17.847 -6.583 4.204 1.00 96.44 74 LYS A C 1
ATOM 607 O O . LYS A 1 74 ? -17.788 -5.751 3.304 1.00 96.44 74 LYS A O 1
ATOM 612 N N . GLU A 1 75 ? -18.617 -6.418 5.279 1.00 96.44 75 GLU A N 1
ATOM 613 C CA . GLU A 1 75 ? -19.393 -5.195 5.506 1.00 96.44 75 GLU A CA 1
ATOM 614 C C . GLU A 1 75 ? -18.517 -4.098 6.109 1.00 96.44 75 GLU A C 1
ATOM 616 O O . GLU A 1 75 ? -18.658 -2.921 5.767 1.00 96.44 75 GLU A O 1
ATOM 621 N N . LYS A 1 76 ? -17.589 -4.477 6.995 1.00 95.75 76 LYS A N 1
ATOM 622 C CA . LYS A 1 76 ? -16.707 -3.526 7.680 1.00 95.75 76 LYS A CA 1
ATOM 623 C C . LYS A 1 76 ? -15.399 -3.267 6.945 1.00 95.75 76 LYS A C 1
ATOM 625 O O . LYS A 1 76 ? -14.896 -2.142 7.000 1.00 95.75 76 LYS A O 1
ATOM 630 N N . VAL A 1 77 ? -14.834 -4.278 6.285 1.00 97.62 77 VAL A N 1
ATOM 631 C CA . VAL A 1 77 ? -13.530 -4.167 5.622 1.00 97.62 77 VAL A CA 1
ATOM 632 C C . VAL A 1 77 ? -13.695 -3.718 4.178 1.00 97.62 77 VAL A C 1
ATOM 634 O O . VAL A 1 77 ? -14.345 -4.375 3.369 1.00 97.62 77 VAL A O 1
ATOM 637 N N . LYS A 1 78 ? -13.052 -2.601 3.839 1.00 96.44 78 LYS A N 1
ATOM 638 C CA . LYS A 1 78 ? -13.039 -2.037 2.489 1.00 96.44 78 LYS A CA 1
ATOM 639 C C . LYS A 1 78 ? -11.718 -2.347 1.807 1.00 96.44 78 LYS A C 1
ATOM 641 O O . LYS A 1 78 ? -10.655 -2.080 2.363 1.00 96.44 78 LYS A O 1
ATOM 646 N N . VAL A 1 79 ? -11.790 -2.853 0.581 1.00 95.94 79 VAL A N 1
ATOM 647 C CA . VAL A 1 79 ? -10.625 -3.026 -0.293 1.00 95.94 79 VAL A CA 1
ATOM 648 C C . VAL A 1 79 ? -10.373 -1.719 -1.032 1.00 95.94 79 VAL A C 1
ATOM 650 O O . VAL A 1 79 ? -11.269 -1.198 -1.689 1.00 95.94 79 VAL A O 1
ATOM 653 N N . LEU A 1 80 ? -9.156 -1.193 -0.919 1.00 93.50 80 LEU A N 1
ATOM 654 C CA . LEU A 1 80 ? -8.724 0.006 -1.634 1.00 93.50 80 LEU A CA 1
ATOM 655 C C . LEU A 1 80 ? -7.949 -0.349 -2.906 1.00 93.50 80 LEU A C 1
ATOM 657 O O . LEU A 1 80 ? -8.146 0.287 -3.940 1.00 93.50 80 LEU A O 1
ATOM 661 N N . VAL A 1 81 ? -7.116 -1.391 -2.839 1.00 92.25 81 VAL A N 1
ATOM 662 C CA . VAL A 1 81 ? -6.341 -1.924 -3.969 1.00 92.25 81 VAL A CA 1
ATOM 663 C C . VAL A 1 81 ? -6.510 -3.438 -4.019 1.00 92.25 81 VAL A C 1
ATOM 665 O O . VAL A 1 81 ? -6.432 -4.108 -2.986 1.00 92.25 81 VAL A O 1
ATOM 668 N N . THR A 1 82 ? -6.732 -3.975 -5.215 1.00 95.06 82 THR A N 1
ATOM 669 C CA . THR A 1 82 ? -6.920 -5.408 -5.471 1.00 95.06 82 THR A CA 1
ATOM 670 C C . THR A 1 82 ? -6.009 -5.898 -6.593 1.00 95.06 82 THR A C 1
ATOM 672 O O . THR A 1 82 ? -5.459 -5.091 -7.336 1.00 95.06 82 THR A O 1
ATOM 675 N N . SER A 1 83 ? -5.846 -7.212 -6.729 1.00 95.12 83 SER A N 1
ATOM 676 C CA . SER A 1 83 ? -5.115 -7.832 -7.825 1.00 95.12 83 SER A CA 1
ATOM 677 C C . SER A 1 83 ? -5.719 -9.178 -8.204 1.00 95.12 83 SER A C 1
ATOM 679 O O . SER A 1 83 ? -5.784 -10.103 -7.393 1.00 95.12 83 SER A O 1
ATOM 681 N N . LYS A 1 84 ? -6.104 -9.309 -9.476 1.00 95.75 84 LYS A N 1
ATOM 682 C CA . LYS A 1 84 ? -6.515 -10.601 -10.049 1.00 95.75 84 LYS A CA 1
ATOM 683 C C . LYS A 1 84 ? -5.358 -11.599 -10.116 1.00 95.75 84 LYS A C 1
ATOM 685 O O . LYS A 1 84 ? -5.570 -12.787 -9.906 1.00 95.75 84 LYS A O 1
ATOM 690 N N . GLU A 1 85 ? -4.143 -11.130 -10.404 1.00 95.00 85 GLU A N 1
ATOM 691 C CA . GLU A 1 85 ? -2.953 -11.991 -10.443 1.00 95.00 85 GLU A CA 1
ATOM 692 C C . GLU A 1 85 ? -2.636 -12.552 -9.053 1.00 95.00 85 GLU A C 1
ATOM 694 O O . GLU A 1 85 ? -2.354 -13.743 -8.924 1.00 95.00 85 GLU A O 1
ATOM 699 N N . MET A 1 86 ? -2.753 -11.723 -8.009 1.00 95.81 86 MET A N 1
ATOM 700 C CA . MET A 1 86 ? -2.609 -12.155 -6.618 1.00 95.81 86 MET A CA 1
ATOM 701 C C . MET A 1 86 ? -3.629 -13.238 -6.251 1.00 95.81 86 MET A C 1
ATOM 703 O O . MET A 1 86 ? -3.259 -14.267 -5.689 1.00 95.81 86 MET A O 1
ATOM 707 N N . GLU A 1 87 ? -4.899 -13.049 -6.618 1.00 97.44 87 GLU A N 1
ATOM 708 C CA . GLU A 1 87 ? -5.957 -14.032 -6.366 1.00 97.44 87 GLU A CA 1
ATOM 709 C C . GLU A 1 87 ? -5.661 -15.369 -7.054 1.00 97.44 87 GLU A C 1
ATOM 711 O O . GLU A 1 87 ? -5.707 -16.424 -6.426 1.00 97.44 87 GLU A O 1
ATOM 716 N N . GLN A 1 88 ? -5.290 -15.331 -8.334 1.00 97.38 88 GLN A N 1
ATOM 717 C CA . GLN A 1 88 ? -5.000 -16.533 -9.116 1.00 97.38 88 GLN A CA 1
ATOM 718 C C . GLN A 1 88 ? -3.779 -17.293 -8.587 1.00 97.38 88 GLN A C 1
ATOM 720 O O . GLN A 1 88 ? -3.807 -18.521 -8.481 1.00 97.38 88 GLN A O 1
ATOM 725 N N . LYS A 1 89 ? -2.701 -16.575 -8.254 1.00 96.56 89 LYS A N 1
ATOM 726 C CA . LYS A 1 89 ? -1.445 -17.182 -7.801 1.00 96.56 89 LYS A CA 1
ATOM 727 C C . LYS A 1 89 ? -1.510 -17.621 -6.339 1.00 96.56 89 LYS A C 1
ATOM 729 O O . LYS A 1 89 ? -1.074 -18.730 -6.025 1.00 96.56 89 LYS A O 1
ATOM 734 N N . TYR A 1 90 ? -2.075 -16.794 -5.458 1.00 97.12 90 TYR A N 1
ATOM 735 C CA . TYR A 1 90 ? -1.948 -16.918 -3.999 1.00 97.12 90 TYR A CA 1
ATOM 736 C C . TYR A 1 90 ? -3.278 -17.079 -3.254 1.00 97.12 90 TYR A C 1
ATOM 738 O O . TYR A 1 90 ? -3.266 -17.420 -2.074 1.00 97.12 90 TYR A O 1
ATOM 746 N N . GLY A 1 91 ? -4.417 -16.943 -3.936 1.00 97.50 91 GLY A N 1
ATOM 747 C CA . GLY A 1 91 ? -5.749 -17.273 -3.420 1.00 97.50 91 GLY A CA 1
ATOM 748 C C . GLY A 1 91 ? -6.546 -16.102 -2.848 1.00 97.50 91 GLY A C 1
ATOM 749 O O . GLY A 1 91 ? -7.734 -16.272 -2.609 1.00 97.50 91 GLY A O 1
ATOM 750 N N . GLU A 1 92 ? -5.937 -14.931 -2.648 1.00 98.00 92 GLU A N 1
ATOM 751 C CA . GLU A 1 92 ? -6.626 -13.747 -2.115 1.00 98.00 92 GLU A CA 1
ATOM 752 C C . GLU A 1 92 ? -6.337 -12.523 -2.985 1.00 98.00 92 GLU A C 1
ATOM 754 O O . GLU A 1 92 ? -5.188 -12.234 -3.299 1.00 98.00 92 GLU A O 1
ATOM 759 N N . ALA A 1 93 ? -7.380 -11.796 -3.377 1.00 97.38 93 ALA A N 1
ATOM 760 C CA . ALA A 1 93 ? -7.276 -10.606 -4.222 1.00 97.38 93 ALA A CA 1
ATOM 761 C C . ALA A 1 93 ? -6.879 -9.290 -3.510 1.00 97.38 93 ALA A C 1
ATOM 763 O O . ALA A 1 93 ? -6.358 -8.400 -4.191 1.00 97.38 93 ALA A O 1
ATOM 764 N N . PRO A 1 94 ? -7.188 -9.049 -2.218 1.00 97.25 94 PRO A N 1
ATOM 765 C CA . PRO A 1 94 ? -6.892 -7.761 -1.587 1.00 97.25 94 PRO A CA 1
ATOM 766 C C . PRO A 1 94 ? -5.388 -7.506 -1.429 1.00 97.25 94 PRO A C 1
ATOM 768 O O . PRO A 1 94 ? -4.663 -8.354 -0.918 1.00 97.25 94 PRO A O 1
ATOM 771 N N . ILE A 1 95 ? -4.946 -6.304 -1.814 1.00 94.38 95 ILE A N 1
ATOM 772 C CA . ILE A 1 95 ? -3.572 -5.814 -1.610 1.00 94.38 95 ILE A CA 1
ATOM 773 C C . ILE A 1 95 ? -3.545 -4.750 -0.515 1.00 94.38 95 ILE A C 1
ATOM 775 O O . ILE A 1 95 ? -2.707 -4.804 0.377 1.00 94.38 95 ILE A O 1
ATOM 779 N N . VAL A 1 96 ? -4.481 -3.795 -0.560 1.00 94.12 96 VAL A N 1
ATOM 780 C CA . VAL A 1 96 ? -4.623 -2.731 0.444 1.00 94.12 96 VAL A CA 1
ATOM 781 C C . VAL A 1 96 ? -6.053 -2.704 0.943 1.00 94.12 96 VAL A C 1
ATOM 783 O O . VAL A 1 96 ? -6.991 -2.626 0.145 1.00 94.12 96 VAL A O 1
ATOM 786 N N . ILE A 1 97 ? -6.222 -2.708 2.261 1.00 96.12 97 ILE A N 1
ATOM 787 C CA . ILE A 1 97 ? -7.525 -2.655 2.918 1.00 96.12 97 ILE A CA 1
ATOM 788 C C . ILE A 1 97 ? -7.579 -1.563 3.977 1.00 96.12 97 ILE A C 1
ATOM 790 O O . ILE A 1 97 ? -6.568 -1.187 4.571 1.00 96.12 97 ILE A O 1
ATOM 794 N N . THR A 1 98 ? -8.789 -1.108 4.280 1.00 95.94 98 THR A N 1
ATOM 795 C CA . THR A 1 98 ? -9.046 -0.231 5.417 1.00 95.94 98 THR A CA 1
ATOM 796 C C . THR A 1 98 ? -10.364 -0.563 6.101 1.00 95.94 98 THR A C 1
ATOM 798 O O . THR A 1 98 ? -11.302 -1.050 5.471 1.00 95.94 98 THR A O 1
ATOM 801 N N . PHE A 1 99 ? -10.448 -0.280 7.397 1.00 95.62 99 PHE A N 1
ATOM 802 C CA . PHE A 1 99 ? -11.696 -0.317 8.150 1.00 95.62 99 PHE A CA 1
ATOM 803 C C . PHE A 1 99 ? -11.654 0.669 9.316 1.00 95.62 99 PHE A C 1
ATOM 805 O O . PHE A 1 99 ? -10.590 0.985 9.857 1.00 95.62 99 PHE A O 1
ATOM 812 N N . ASP A 1 100 ? -12.830 1.160 9.702 1.00 93.62 100 ASP A N 1
ATOM 813 C CA . ASP A 1 100 ? -12.988 1.972 10.903 1.00 93.62 100 ASP A CA 1
ATOM 814 C C . ASP A 1 100 ? -13.139 1.069 12.139 1.00 93.62 100 ASP A C 1
ATOM 816 O O . ASP A 1 100 ? -13.727 -0.013 12.077 1.00 93.62 100 ASP A O 1
ATOM 820 N N . PHE A 1 101 ? -12.634 1.522 13.288 1.00 91.25 101 PHE A N 1
ATOM 821 C CA . PHE A 1 101 ? -12.778 0.814 14.557 1.00 91.25 101 PHE A CA 1
ATOM 822 C C . PHE A 1 101 ? -12.944 1.763 15.749 1.00 91.25 101 PHE A C 1
ATOM 824 O O . PHE A 1 101 ? -12.224 2.756 15.904 1.00 91.25 101 PHE A O 1
ATOM 831 N N . GLY A 1 102 ? -13.879 1.419 16.637 1.00 87.06 102 GLY A N 1
ATOM 832 C CA . GLY A 1 102 ? -14.168 2.173 17.855 1.00 87.06 102 GLY A CA 1
ATOM 833 C C . GLY A 1 102 ? -14.571 3.627 17.585 1.00 87.06 102 GLY A C 1
ATOM 834 O O . GLY A 1 102 ? -15.315 3.924 16.655 1.00 87.06 102 GLY A O 1
ATOM 835 N N . ASP A 1 103 ? -14.069 4.544 18.413 1.00 82.69 103 ASP A N 1
ATOM 836 C CA . ASP A 1 103 ? -14.395 5.978 18.371 1.00 82.69 103 ASP A CA 1
ATOM 837 C C . ASP A 1 103 ? -13.633 6.716 17.248 1.00 82.69 103 ASP A C 1
ATOM 839 O O . ASP A 1 103 ? -12.741 7.539 17.481 1.00 82.69 103 ASP A O 1
ATOM 843 N N . GLY A 1 104 ? -13.929 6.333 16.003 1.00 79.94 104 GLY A N 1
ATOM 844 C CA . GLY A 1 104 ? -13.390 6.929 14.781 1.00 79.94 104 GLY A CA 1
ATOM 845 C C . GLY A 1 104 ? -11.928 6.592 14.486 1.00 79.94 104 GLY A C 1
ATOM 846 O O . GLY A 1 104 ? -11.250 7.402 13.841 1.00 79.94 104 GLY A O 1
ATOM 847 N N . GLY A 1 105 ? -11.415 5.470 15.002 1.00 88.75 105 GLY A N 1
ATOM 848 C CA . GLY A 1 105 ? -10.103 4.948 14.627 1.00 88.75 105 GLY A CA 1
ATOM 849 C C . GLY A 1 105 ? -10.114 4.374 13.213 1.00 88.75 105 GLY A C 1
ATOM 850 O O . GLY A 1 105 ? -11.139 3.862 12.786 1.00 88.75 105 GLY A O 1
ATOM 851 N N . ILE A 1 106 ? -8.996 4.470 12.496 1.00 92.25 106 ILE A N 1
ATOM 852 C CA . ILE A 1 106 ? -8.815 3.820 11.191 1.00 92.25 106 ILE A CA 1
ATOM 853 C C . ILE A 1 106 ? -7.692 2.801 11.302 1.00 92.25 106 ILE A C 1
ATOM 855 O O . ILE A 1 106 ? -6.625 3.109 11.840 1.00 92.25 106 ILE A O 1
ATOM 859 N N . VAL A 1 107 ? -7.923 1.634 10.716 1.00 94.88 107 VAL A N 1
ATOM 860 C CA . VAL A 1 107 ? -6.888 0.659 10.396 1.00 94.88 107 VAL A CA 1
ATOM 861 C C . VAL A 1 107 ? -6.658 0.673 8.889 1.00 94.88 107 VAL A C 1
ATOM 863 O O . VAL A 1 107 ? -7.610 0.659 8.108 1.00 94.88 107 VAL A O 1
ATOM 866 N N . LEU A 1 108 ? -5.394 0.731 8.485 1.00 94.50 108 LEU A N 1
ATOM 867 C CA . LEU A 1 108 ? -4.944 0.621 7.104 1.00 94.50 108 LEU A CA 1
ATOM 868 C C . LEU A 1 108 ? -3.861 -0.458 7.051 1.00 94.50 108 LEU A C 1
ATOM 870 O O . LEU A 1 108 ? -2.904 -0.427 7.833 1.00 94.50 108 LEU A O 1
ATOM 874 N N . HIS A 1 109 ? -4.039 -1.430 6.164 1.00 95.44 109 HIS A N 1
ATOM 875 C CA . HIS A 1 109 ? -3.140 -2.570 6.046 1.00 95.44 109 HIS A CA 1
ATOM 876 C C . HIS A 1 109 ? -2.850 -2.899 4.585 1.00 95.44 109 HIS A C 1
ATOM 878 O O . HIS A 1 109 ? -3.725 -2.741 3.732 1.00 95.44 109 HIS A O 1
ATOM 884 N N . MET A 1 110 ? -1.622 -3.340 4.316 1.00 93.38 110 MET A N 1
ATOM 885 C CA . MET A 1 110 ? -1.124 -3.642 2.975 1.00 93.38 110 MET A CA 1
ATOM 886 C C . MET A 1 110 ? -0.332 -4.951 2.990 1.00 93.38 110 MET A C 1
ATOM 888 O O . MET A 1 110 ? 0.463 -5.159 3.907 1.00 93.38 110 MET A O 1
ATOM 892 N N . THR A 1 111 ? -0.506 -5.802 1.982 1.00 92.94 111 THR A N 1
ATOM 893 C CA . THR A 1 111 ? 0.355 -6.976 1.757 1.00 92.94 111 THR A CA 1
ATOM 894 C C . THR A 1 111 ? 1.735 -6.536 1.257 1.00 92.94 111 THR A C 1
ATOM 896 O O . THR A 1 111 ? 1.815 -5.592 0.473 1.00 92.94 111 THR A O 1
ATOM 899 N N . SER A 1 112 ? 2.803 -7.245 1.648 1.00 86.44 112 SER A N 1
ATOM 900 C CA . SER A 1 112 ? 4.211 -6.910 1.356 1.00 86.44 112 SER A CA 1
ATOM 901 C C . SER A 1 112 ? 4.737 -5.657 2.070 1.00 86.44 112 SER A C 1
ATOM 903 O O . SER A 1 112 ? 3.985 -4.815 2.572 1.00 86.44 112 SER A O 1
ATOM 905 N N . HIS A 1 113 ? 6.061 -5.550 2.181 1.00 76.50 113 HIS A N 1
ATOM 906 C CA . HIS A 1 113 ? 6.724 -4.455 2.879 1.00 76.50 113 HIS A CA 1
ATOM 907 C C . HIS A 1 113 ? 6.718 -3.169 2.045 1.00 76.50 113 HIS A C 1
ATOM 909 O O . HIS A 1 113 ? 7.349 -3.060 0.996 1.00 76.50 113 HIS A O 1
ATOM 915 N N . TYR A 1 114 ? 6.034 -2.144 2.559 1.00 64.38 114 TYR A N 1
ATOM 916 C CA . TYR A 1 114 ? 5.846 -0.869 1.858 1.00 64.38 114 TYR A CA 1
ATOM 917 C C . TYR A 1 114 ? 7.149 -0.098 1.575 1.00 64.38 114 TYR A C 1
ATOM 919 O O . TYR A 1 114 ? 7.206 0.665 0.624 1.00 64.38 114 TYR A O 1
ATOM 927 N N . TYR A 1 115 ? 8.207 -0.290 2.369 1.00 52.41 115 TYR A N 1
ATOM 928 C CA . TYR A 1 115 ? 9.484 0.419 2.184 1.00 52.41 115 TYR A CA 1
ATOM 929 C C . TYR A 1 115 ? 10.446 -0.274 1.202 1.00 52.41 115 TYR A C 1
ATOM 931 O O . TYR A 1 115 ? 11.489 0.287 0.880 1.00 52.41 115 TYR A O 1
ATOM 939 N N . LEU A 1 116 ? 10.112 -1.485 0.741 1.00 51.62 116 LEU A N 1
ATOM 940 C CA . LEU A 1 116 ? 10.936 -2.307 -0.153 1.00 51.62 116 LEU A CA 1
ATOM 941 C C . LEU A 1 116 ? 10.293 -2.459 -1.535 1.00 51.62 116 LEU A C 1
ATOM 943 O O . LEU A 1 116 ? 10.461 -3.480 -2.187 1.00 51.62 116 LEU A O 1
ATOM 947 N N . GLN A 1 117 ? 9.540 -1.464 -2.002 1.00 60.41 117 GLN A N 1
ATOM 948 C CA . GLN A 1 117 ? 8.895 -1.552 -3.311 1.00 60.41 117 GLN A CA 1
ATOM 949 C C . GLN A 1 117 ? 9.950 -1.615 -4.426 1.00 60.41 117 GLN A C 1
ATOM 951 O O . GLN A 1 117 ? 10.556 -0.610 -4.801 1.00 60.41 117 GLN A O 1
ATOM 956 N N . ARG A 1 118 ? 10.172 -2.824 -4.953 1.00 59.38 118 ARG A N 1
ATOM 957 C CA . ARG A 1 118 ? 10.956 -3.055 -6.165 1.00 59.38 118 ARG A CA 1
ATOM 958 C C . ARG A 1 118 ? 10.102 -2.717 -7.377 1.00 59.38 118 ARG A C 1
ATOM 960 O O . ARG A 1 118 ? 8.971 -3.181 -7.494 1.00 59.38 118 ARG A O 1
ATOM 967 N N . ALA A 1 119 ? 10.665 -1.945 -8.296 1.00 59.19 119 ALA A N 1
ATOM 968 C CA . ALA A 1 119 ? 10.041 -1.723 -9.587 1.00 59.19 119 ALA A CA 1
ATOM 969 C C . ALA A 1 119 ? 10.308 -2.931 -10.495 1.00 59.19 119 ALA A C 1
ATOM 971 O O . ALA A 1 119 ? 11.454 -3.212 -10.847 1.00 59.19 119 ALA A O 1
ATOM 972 N N . GLU A 1 120 ? 9.260 -3.649 -10.900 1.00 65.81 120 GLU A N 1
ATOM 973 C CA . GLU A 1 120 ? 9.365 -4.574 -12.027 1.00 65.81 120 GLU A CA 1
ATOM 974 C C . GLU A 1 120 ? 9.071 -3.827 -13.329 1.00 65.81 120 GLU A C 1
ATOM 976 O O . GLU A 1 120 ? 7.977 -3.297 -13.560 1.00 65.81 120 GLU A O 1
ATOM 981 N N . LEU A 1 121 ? 10.054 -3.814 -14.227 1.00 70.81 121 LEU A N 1
ATOM 982 C CA . LEU A 1 121 ? 9.963 -3.098 -15.496 1.00 70.81 121 LEU A CA 1
ATOM 983 C C . LEU A 1 121 ? 9.227 -3.933 -16.556 1.00 70.81 121 LEU A C 1
ATOM 985 O O . LEU A 1 121 ? 9.799 -4.349 -17.565 1.00 70.81 121 LEU A O 1
ATOM 989 N N . ARG A 1 122 ? 7.950 -4.226 -16.291 1.00 72.75 122 AR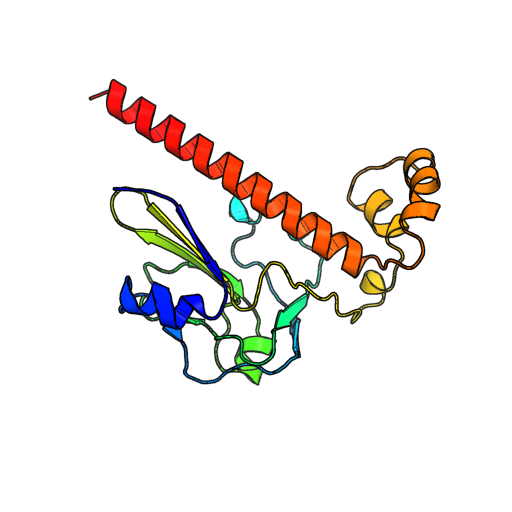G A N 1
ATOM 990 C CA . ARG A 1 122 ? 7.105 -5.110 -17.111 1.00 72.75 122 ARG A CA 1
ATOM 991 C C . ARG A 1 122 ? 6.669 -4.470 -18.430 1.00 72.75 122 ARG A C 1
ATOM 993 O O . ARG A 1 122 ? 6.639 -5.147 -19.454 1.00 72.75 122 ARG A O 1
ATOM 1000 N N . THR A 1 123 ? 6.345 -3.178 -18.410 1.00 73.25 123 THR A N 1
ATOM 1001 C CA . THR A 1 123 ? 5.867 -2.427 -19.581 1.00 73.25 123 THR A CA 1
ATOM 1002 C C . THR A 1 123 ? 6.970 -1.537 -20.155 1.00 73.25 123 THR A C 1
ATOM 1004 O O . THR A 1 123 ? 7.920 -1.175 -19.457 1.00 73.25 123 THR A O 1
ATOM 1007 N N . ASP A 1 124 ? 6.835 -1.130 -21.421 1.00 80.12 124 ASP A N 1
ATOM 1008 C CA . ASP A 1 124 ? 7.763 -0.168 -22.034 1.00 80.12 124 ASP A CA 1
ATOM 1009 C C . ASP A 1 124 ? 7.740 1.188 -21.315 1.00 80.12 124 ASP A C 1
ATOM 1011 O O . ASP A 1 124 ? 8.763 1.865 -21.260 1.00 80.12 124 ASP A O 1
ATOM 1015 N N . ARG A 1 125 ? 6.607 1.558 -20.691 1.00 80.56 125 ARG A N 1
ATOM 1016 C CA . ARG A 1 125 ? 6.506 2.736 -19.814 1.00 80.56 125 ARG A CA 1
ATOM 1017 C C . ARG A 1 125 ? 7.458 2.618 -18.628 1.00 80.56 125 ARG A C 1
ATOM 1019 O O . ARG A 1 125 ? 8.180 3.568 -18.364 1.00 80.56 125 ARG A O 1
ATOM 1026 N N . HIS A 1 126 ? 7.493 1.475 -17.940 1.00 78.31 126 HIS A N 1
ATOM 1027 C CA . HIS A 1 126 ? 8.336 1.319 -16.746 1.00 78.31 126 HIS A CA 1
ATOM 1028 C C . HIS A 1 126 ? 9.827 1.436 -17.075 1.00 78.31 126 HIS A C 1
ATOM 1030 O O . HIS A 1 126 ? 10.589 1.945 -16.262 1.00 78.31 126 HIS A O 1
ATOM 1036 N N . LYS A 1 127 ? 10.230 1.012 -18.279 1.00 80.00 127 LYS A N 1
ATOM 1037 C CA . LYS A 1 127 ? 11.618 1.071 -18.764 1.00 80.00 127 LYS A CA 1
ATOM 1038 C C . LYS A 1 127 ? 12.062 2.455 -19.240 1.00 80.00 127 LYS A C 1
ATOM 1040 O O . LYS A 1 127 ? 13.236 2.612 -19.570 1.00 80.00 127 LYS A O 1
ATOM 1045 N N . LYS A 1 128 ? 11.151 3.431 -19.321 1.00 84.88 128 LYS A N 1
ATOM 1046 C CA . LYS A 1 128 ? 11.507 4.825 -19.612 1.00 84.88 128 LYS A CA 1
ATOM 1047 C C . LYS A 1 128 ? 12.414 5.387 -18.522 1.00 84.88 128 LYS A C 1
ATOM 1049 O O . LYS A 1 128 ? 12.607 4.764 -17.481 1.00 84.88 128 LYS A O 1
ATOM 1054 N N . THR A 1 129 ? 12.986 6.555 -18.761 1.00 85.38 129 THR A N 1
ATOM 1055 C CA . THR A 1 129 ? 13.914 7.179 -17.817 1.00 85.38 129 THR A CA 1
ATOM 1056 C C . THR A 1 129 ? 13.168 7.844 -16.661 1.00 85.38 129 THR A C 1
ATOM 1058 O O . THR A 1 129 ? 12.016 8.258 -16.798 1.00 85.38 129 THR A O 1
ATOM 1061 N N . ALA A 1 130 ? 13.831 8.009 -15.517 1.00 81.94 130 ALA A N 1
ATOM 1062 C CA . ALA A 1 130 ? 13.304 8.841 -14.437 1.00 81.94 130 ALA A CA 1
ATOM 1063 C C . ALA A 1 130 ? 13.085 10.311 -14.870 1.00 81.94 130 ALA A C 1
ATOM 1065 O O . ALA A 1 130 ? 12.198 10.974 -14.334 1.00 81.94 130 ALA A O 1
ATOM 1066 N N . LYS A 1 131 ? 13.812 10.809 -15.886 1.00 82.12 131 LYS A N 1
ATOM 1067 C CA . LYS A 1 131 ? 13.555 12.119 -16.513 1.00 82.12 131 LYS A CA 1
ATOM 1068 C C . LYS A 1 131 ? 12.157 12.183 -17.143 1.00 82.12 131 LYS A C 1
ATOM 1070 O O . LYS A 1 131 ? 11.408 13.124 -16.882 1.00 82.12 131 LYS A O 1
ATOM 1075 N N . ASP A 1 132 ? 11.775 11.140 -17.886 1.00 82.56 132 ASP A N 1
ATOM 1076 C CA . ASP A 1 132 ? 10.436 11.030 -18.482 1.00 82.56 132 ASP A CA 1
ATOM 1077 C C . ASP A 1 132 ? 9.335 11.073 -17.408 1.00 82.56 132 ASP A C 1
ATOM 1079 O O . ASP A 1 132 ? 8.264 11.637 -17.636 1.00 82.56 132 ASP A O 1
ATOM 1083 N N . TYR A 1 133 ? 9.602 10.498 -16.228 1.00 81.06 133 TYR A N 1
ATOM 1084 C CA . TYR A 1 133 ? 8.693 10.564 -15.084 1.00 81.06 133 TYR A CA 1
ATOM 1085 C C . TYR A 1 133 ? 8.524 12.000 -14.583 1.00 81.06 133 TYR A C 1
ATOM 1087 O O . TYR A 1 133 ? 7.409 12.512 -14.552 1.00 81.06 133 TYR A O 1
ATOM 1095 N N . VAL A 1 134 ? 9.611 12.682 -14.207 1.00 81.44 134 VAL A N 1
ATOM 1096 C CA . VAL A 1 134 ? 9.511 14.008 -13.566 1.00 81.44 134 VAL A CA 1
ATOM 1097 C C . VAL A 1 134 ? 8.884 15.062 -14.487 1.00 81.44 134 VAL A C 1
ATOM 1099 O O . VAL A 1 134 ? 8.097 15.884 -14.013 1.00 81.44 134 VAL A O 1
ATOM 1102 N N . GLN A 1 135 ? 9.136 14.990 -15.799 1.00 80.81 135 GLN A N 1
ATOM 1103 C CA . GLN A 1 135 ? 8.516 15.881 -16.788 1.00 80.81 135 GLN A CA 1
ATOM 1104 C C . GLN A 1 135 ? 7.006 15.635 -16.923 1.00 80.81 135 GLN A C 1
ATOM 1106 O O . GLN A 1 135 ? 6.216 16.579 -16.914 1.00 80.81 135 GLN A O 1
ATOM 1111 N N . ALA A 1 136 ? 6.582 14.371 -17.030 1.00 79.56 136 ALA A N 1
ATOM 1112 C CA . ALA A 1 136 ? 5.174 14.031 -17.244 1.00 79.56 136 ALA A CA 1
ATOM 1113 C C . ALA A 1 136 ? 4.321 14.132 -15.965 1.00 79.56 136 ALA A C 1
ATOM 1115 O O . ALA A 1 136 ? 3.126 14.439 -16.020 1.00 79.56 136 ALA A O 1
ATOM 1116 N N . GLU A 1 137 ? 4.929 13.865 -14.811 1.00 75.44 137 GLU A N 1
ATOM 1117 C CA . GLU A 1 137 ? 4.216 13.546 -13.573 1.00 75.44 137 GLU A CA 1
ATOM 1118 C C . GLU A 1 137 ? 4.395 14.604 -12.489 1.00 75.44 137 GLU A C 1
ATOM 1120 O O . GLU A 1 137 ? 3.455 14.894 -11.748 1.00 75.44 137 GLU A O 1
ATOM 1125 N N . MET A 1 138 ? 5.579 15.216 -12.414 1.00 76.38 138 MET A N 1
ATOM 1126 C CA . MET A 1 138 ? 5.919 16.178 -11.362 1.00 76.38 138 MET A CA 1
ATOM 1127 C C . MET A 1 138 ? 5.864 17.638 -11.835 1.00 76.38 138 MET A C 1
ATOM 1129 O O . MET A 1 138 ? 6.097 18.537 -11.031 1.00 76.38 138 MET A O 1
ATOM 1133 N N . ALA A 1 139 ? 5.503 17.870 -13.104 1.00 77.00 139 ALA A N 1
ATOM 1134 C CA . ALA A 1 139 ? 5.385 19.188 -13.735 1.00 77.00 139 ALA A CA 1
ATOM 1135 C C . ALA A 1 139 ? 6.685 20.016 -13.719 1.00 77.00 139 ALA A C 1
ATOM 1137 O O . ALA A 1 139 ? 6.635 21.245 -13.675 1.00 77.00 139 ALA A O 1
ATOM 1138 N N . PHE A 1 140 ? 7.833 19.338 -13.759 1.00 79.38 140 PHE A N 1
ATOM 1139 C CA . PHE A 1 140 ? 9.136 19.980 -13.907 1.00 79.38 140 PHE A CA 1
ATOM 1140 C C . PHE A 1 140 ? 9.270 20.535 -15.326 1.00 79.38 140 PHE A C 1
ATOM 1142 O O . PHE A 1 140 ? 8.812 19.920 -16.292 1.00 79.38 140 PHE A O 1
ATOM 1149 N N . THR A 1 141 ? 9.898 21.699 -15.452 1.00 82.06 141 THR A N 1
ATOM 1150 C CA . THR A 1 141 ? 10.298 22.244 -16.752 1.00 82.06 141 THR A CA 1
ATOM 1151 C C . THR A 1 141 ? 11.418 21.409 -17.374 1.00 82.06 141 THR A C 1
ATOM 1153 O O . THR A 1 141 ? 12.099 20.650 -16.682 1.00 82.06 141 THR A O 1
ATOM 1156 N N . ASP A 1 142 ? 11.636 21.560 -18.683 1.00 78.44 142 ASP A N 1
ATOM 1157 C CA . ASP A 1 142 ? 12.736 20.875 -19.373 1.00 78.44 142 ASP A CA 1
ATOM 1158 C C . ASP A 1 142 ? 14.100 21.233 -18.764 1.00 78.44 142 ASP A C 1
ATOM 1160 O O . ASP A 1 142 ? 14.933 20.349 -18.588 1.00 78.44 142 ASP A O 1
ATOM 1164 N N . GLU A 1 143 ? 14.292 22.494 -18.362 1.00 81.44 143 GLU A N 1
ATOM 1165 C CA . GLU A 1 143 ? 15.517 22.960 -17.699 1.00 81.44 143 GLU A CA 1
ATOM 1166 C C . GLU A 1 143 ? 15.717 22.282 -16.333 1.00 81.44 143 GLU A C 1
ATOM 1168 O O . GLU A 1 143 ? 16.787 21.739 -16.068 1.00 81.44 143 GLU A O 1
ATOM 1173 N N . GLU A 1 144 ? 14.686 22.234 -15.482 1.00 81.31 144 GLU A N 1
ATOM 1174 C CA . GLU A 1 144 ? 14.776 21.574 -14.167 1.00 81.31 144 GLU A CA 1
ATOM 1175 C C . GLU A 1 144 ? 14.990 20.055 -14.300 1.00 81.31 144 GLU A C 1
ATOM 1177 O O . GLU A 1 144 ? 15.732 19.449 -13.524 1.00 81.31 144 GLU A O 1
ATOM 1182 N N . ALA A 1 145 ? 14.360 19.424 -15.295 1.00 80.38 145 ALA A N 1
ATOM 1183 C CA . ALA A 1 145 ? 14.534 18.003 -15.572 1.00 80.38 145 ALA A CA 1
ATOM 1184 C C . ALA A 1 145 ? 15.938 17.681 -16.116 1.00 80.38 145 ALA A C 1
ATOM 1186 O O . ALA A 1 145 ? 16.494 16.637 -15.777 1.00 80.38 145 ALA A O 1
ATOM 1187 N N . GLU A 1 146 ? 16.522 18.561 -16.938 1.00 79.94 146 GLU A N 1
ATOM 1188 C CA . GLU A 1 146 ? 17.905 18.450 -17.424 1.00 79.94 146 GLU A CA 1
ATOM 1189 C C . GLU A 1 146 ? 18.938 18.651 -16.311 1.00 79.94 146 GLU A C 1
ATOM 1191 O O . GLU A 1 146 ? 19.932 17.925 -16.262 1.00 79.94 146 GLU A O 1
ATOM 1196 N N . GLU A 1 147 ? 18.706 19.586 -15.386 1.00 81.44 147 GLU A N 1
ATOM 1197 C CA . GLU A 1 147 ? 19.578 19.761 -14.219 1.00 81.44 147 GLU A CA 1
ATOM 1198 C C . GLU A 1 147 ? 19.612 18.500 -13.345 1.00 81.44 147 GLU A C 1
ATOM 1200 O O . GLU A 1 147 ? 20.684 18.082 -12.902 1.00 81.44 147 GLU A O 1
ATOM 1205 N N . MET A 1 148 ? 18.458 17.854 -13.157 1.00 78.44 148 MET A N 1
ATOM 1206 C CA . MET A 1 148 ? 18.335 16.617 -12.383 1.00 78.44 148 MET A CA 1
ATOM 1207 C C . MET A 1 148 ? 18.772 15.358 -13.139 1.00 78.44 148 MET A C 1
ATOM 1209 O O . MET A 1 148 ? 18.981 14.321 -12.513 1.00 78.44 148 MET A O 1
ATOM 1213 N N . GLU A 1 149 ? 18.921 15.407 -14.465 1.00 79.19 149 GLU A N 1
ATOM 1214 C CA . GLU A 1 149 ? 19.200 14.226 -15.293 1.00 79.19 149 GLU A CA 1
ATOM 1215 C C . GLU A 1 149 ? 20.474 13.494 -14.856 1.00 79.19 149 GLU A C 1
ATOM 1217 O O . GLU A 1 149 ? 20.499 12.266 -14.820 1.00 79.19 149 GLU A O 1
ATOM 1222 N N . LYS A 1 150 ? 21.507 14.242 -14.449 1.00 78.62 150 LYS A N 1
ATOM 1223 C CA . LYS A 1 150 ? 22.758 13.667 -13.929 1.00 78.62 150 LYS A CA 1
ATOM 1224 C C . LYS A 1 150 ? 22.568 12.944 -12.597 1.00 78.62 150 LYS A C 1
ATOM 1226 O O . LYS A 1 150 ? 23.199 11.918 -12.373 1.00 78.62 150 LYS A O 1
ATOM 1231 N N . ASP A 1 151 ? 21.708 13.467 -11.728 1.00 81.94 151 ASP A N 1
ATOM 1232 C CA . ASP A 1 151 ? 21.418 12.865 -10.422 1.00 81.94 151 ASP A CA 1
ATOM 1233 C C . ASP A 1 151 ? 20.476 11.654 -10.546 1.00 81.94 151 ASP A C 1
ATOM 1235 O O . ASP A 1 151 ? 20.450 10.786 -9.674 1.00 81.94 151 ASP A O 1
ATOM 1239 N N . LEU A 1 152 ? 19.714 11.588 -11.641 1.00 81.06 152 LEU A N 1
ATOM 1240 C CA . LEU A 1 152 ? 18.785 10.509 -11.972 1.00 81.06 152 LEU A CA 1
ATOM 1241 C C . LEU A 1 152 ? 19.378 9.466 -12.938 1.00 81.06 152 LEU A C 1
ATOM 1243 O O . LEU A 1 152 ? 18.667 8.547 -13.357 1.00 81.06 152 LEU A O 1
ATOM 1247 N N . GLU A 1 153 ? 20.654 9.593 -13.313 1.00 83.38 153 GLU A N 1
ATOM 1248 C CA . GLU A 1 153 ? 21.295 8.708 -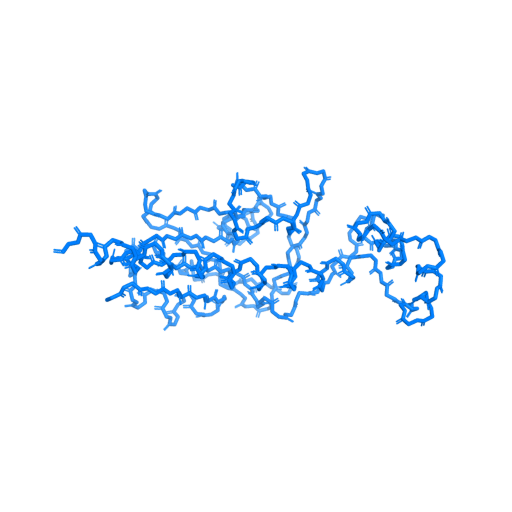14.285 1.00 83.38 153 GLU A CA 1
ATOM 1249 C C . GLU A 1 153 ? 21.238 7.243 -13.818 1.00 83.38 153 GLU A C 1
ATOM 1251 O O . GLU A 1 153 ? 21.624 6.894 -12.702 1.00 83.38 153 GLU A O 1
ATOM 1256 N N . GLY A 1 154 ? 20.739 6.364 -14.690 1.00 81.56 154 GLY A N 1
ATOM 1257 C CA . GLY A 1 154 ? 20.586 4.936 -14.402 1.00 81.56 154 GLY A CA 1
ATOM 1258 C C . GLY A 1 154 ? 19.302 4.550 -13.662 1.00 81.56 154 GLY A C 1
ATOM 1259 O O . GLY A 1 154 ? 19.059 3.354 -13.517 1.00 81.56 154 GLY A O 1
ATOM 1260 N N . LEU A 1 155 ? 18.464 5.511 -13.253 1.00 84.56 155 LEU A N 1
ATOM 1261 C CA . LEU A 1 155 ? 17.144 5.238 -12.683 1.00 84.56 155 LEU A CA 1
ATOM 1262 C C . LEU A 1 155 ? 16.064 5.164 -13.766 1.00 84.56 155 LEU A C 1
ATOM 1264 O O . LEU A 1 155 ? 15.942 6.025 -14.646 1.00 84.56 155 LEU A O 1
ATOM 1268 N N . SER A 1 156 ? 15.232 4.137 -13.665 1.00 84.25 156 SER A N 1
ATOM 1269 C CA . SER A 1 156 ? 14.044 3.971 -14.496 1.00 84.25 156 SER A CA 1
ATOM 1270 C C . SER A 1 156 ? 12.849 4.773 -13.970 1.00 84.25 156 SER A C 1
ATOM 1272 O O . SER A 1 156 ? 12.762 5.132 -12.793 1.00 84.25 156 SER A O 1
ATOM 1274 N N . LEU A 1 157 ? 11.876 5.010 -14.849 1.00 85.19 157 LEU A N 1
ATOM 1275 C CA . LEU A 1 157 ? 10.593 5.628 -14.527 1.00 85.19 157 LEU A CA 1
ATOM 1276 C C . LEU A 1 157 ? 9.883 4.857 -13.414 1.00 85.19 157 LEU A C 1
ATOM 1278 O O . LEU A 1 157 ? 9.378 5.473 -12.482 1.00 85.19 157 LEU A O 1
ATOM 1282 N N . GLY A 1 158 ? 9.877 3.521 -13.483 1.00 78.25 158 GLY A N 1
ATOM 1283 C CA . GLY A 1 158 ? 9.239 2.686 -12.462 1.00 78.25 158 GLY A CA 1
ATOM 1284 C C . GLY A 1 158 ? 9.876 2.836 -11.075 1.00 78.25 158 GLY A C 1
ATOM 1285 O O . GLY A 1 158 ? 9.174 2.815 -10.065 1.00 78.25 158 GLY A O 1
ATOM 1286 N N . GLU A 1 159 ? 11.196 3.027 -11.005 1.00 79.50 159 GLU A N 1
ATOM 1287 C CA . GLU A 1 159 ? 11.896 3.276 -9.737 1.00 79.50 159 GLU A CA 1
ATOM 1288 C C . GLU A 1 159 ? 11.560 4.659 -9.164 1.00 79.50 159 GLU A C 1
ATOM 1290 O O . GLU A 1 159 ? 11.285 4.778 -7.967 1.00 79.50 159 GLU A O 1
ATOM 1295 N N . ALA A 1 160 ? 11.510 5.691 -10.011 1.00 81.12 160 ALA A N 1
ATOM 1296 C CA . ALA A 1 160 ? 11.108 7.038 -9.602 1.00 81.12 160 ALA A CA 1
A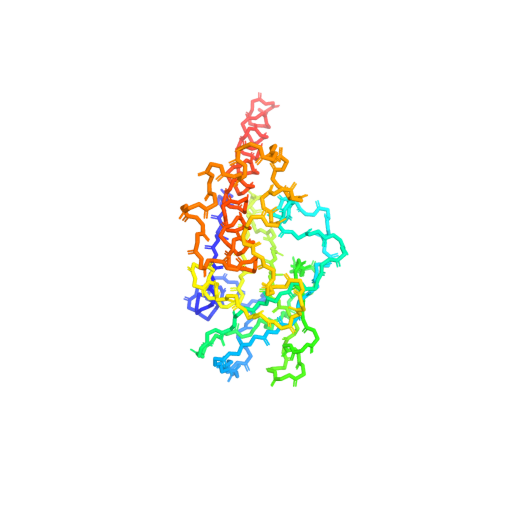TOM 1297 C C . ALA A 1 160 ? 9.644 7.085 -9.119 1.00 81.12 160 ALA A C 1
ATOM 1299 O O . ALA A 1 160 ? 9.347 7.658 -8.067 1.00 81.12 160 ALA A O 1
ATOM 1300 N N . GLU A 1 161 ? 8.740 6.420 -9.840 1.00 79.75 161 GLU A N 1
ATOM 1301 C CA . GLU A 1 161 ? 7.320 6.277 -9.499 1.00 79.75 161 GLU A CA 1
ATOM 1302 C C . GLU A 1 161 ? 7.117 5.582 -8.140 1.00 79.75 161 GLU A C 1
ATOM 1304 O O . GLU A 1 161 ? 6.352 6.051 -7.289 1.00 79.75 161 GLU A O 1
ATOM 1309 N N . SER A 1 162 ? 7.861 4.503 -7.883 1.00 77.75 162 SER A N 1
ATOM 1310 C CA . SER A 1 162 ? 7.847 3.787 -6.600 1.00 77.75 162 SER A CA 1
ATOM 1311 C C . SER A 1 162 ? 8.242 4.696 -5.419 1.00 77.75 162 SER A C 1
ATOM 1313 O O . SER A 1 162 ? 7.555 4.757 -4.390 1.00 77.75 162 SER A O 1
ATOM 1315 N N . ALA A 1 163 ? 9.309 5.486 -5.576 1.00 79.25 163 ALA A N 1
ATOM 1316 C CA . ALA A 1 163 ? 9.772 6.413 -4.542 1.00 79.25 163 ALA A CA 1
ATOM 1317 C C . ALA A 1 163 ? 8.791 7.578 -4.304 1.00 79.25 163 ALA A C 1
ATOM 1319 O O . ALA A 1 163 ? 8.508 7.957 -3.157 1.00 79.25 163 ALA A O 1
ATOM 1320 N N . TYR A 1 164 ? 8.236 8.136 -5.381 1.00 81.06 164 TYR A N 1
ATOM 1321 C CA . TYR A 1 164 ? 7.262 9.220 -5.301 1.00 81.06 164 TYR A CA 1
ATOM 1322 C C . TYR A 1 164 ? 5.962 8.773 -4.626 1.00 81.06 164 TYR A C 1
ATOM 1324 O O . TYR A 1 164 ? 5.509 9.421 -3.679 1.00 81.06 164 TYR A O 1
ATOM 1332 N N . SER A 1 165 ? 5.390 7.643 -5.053 1.00 79.81 165 SER A N 1
ATOM 1333 C CA . SER A 1 165 ? 4.136 7.116 -4.495 1.00 79.81 165 SER A CA 1
ATOM 1334 C C . SER A 1 165 ? 4.250 6.849 -2.987 1.00 79.81 165 SER A C 1
ATOM 1336 O O . SER A 1 165 ? 3.354 7.208 -2.214 1.00 79.81 165 SER A O 1
ATOM 1338 N N . THR A 1 166 ? 5.406 6.344 -2.537 1.00 78.19 166 THR A N 1
ATOM 1339 C CA . THR A 1 166 ? 5.743 6.194 -1.114 1.00 78.19 166 THR A CA 1
ATOM 1340 C C . THR A 1 166 ? 5.653 7.523 -0.361 1.00 78.19 166 THR A C 1
ATOM 1342 O O . THR A 1 166 ? 4.993 7.615 0.679 1.00 78.19 166 THR A O 1
ATOM 1345 N N . THR A 1 167 ? 6.273 8.572 -0.898 1.00 81.75 167 THR A N 1
ATOM 1346 C CA . THR A 1 167 ? 6.315 9.909 -0.284 1.00 81.75 167 THR A CA 1
ATOM 1347 C C . THR A 1 167 ? 4.935 10.574 -0.250 1.00 81.75 167 THR A C 1
ATOM 1349 O O . THR A 1 167 ? 4.519 11.132 0.776 1.00 81.75 167 THR A O 1
ATOM 1352 N N . GLN A 1 168 ? 4.193 10.475 -1.353 1.00 85.06 168 GLN A N 1
ATOM 1353 C CA . GLN A 1 168 ? 2.840 11.009 -1.481 1.00 85.06 168 GLN A CA 1
ATOM 1354 C C . GLN A 1 168 ? 1.884 10.352 -0.476 1.00 85.06 168 GLN A C 1
ATOM 1356 O O . GLN A 1 168 ? 1.120 11.036 0.206 1.00 85.06 168 GLN A O 1
ATOM 1361 N N . PHE A 1 169 ? 1.975 9.035 -0.299 1.00 84.62 169 PHE A N 1
ATOM 1362 C CA . PHE A 1 169 ? 1.167 8.305 0.674 1.00 84.62 169 PHE A CA 1
ATOM 1363 C C . PHE A 1 169 ? 1.374 8.770 2.113 1.00 84.62 169 PHE A C 1
ATOM 1365 O O . PHE A 1 169 ? 0.405 9.026 2.832 1.00 84.62 169 PHE A O 1
ATOM 1372 N N . ILE A 1 170 ? 2.630 8.908 2.546 1.00 84.75 170 ILE A N 1
ATOM 1373 C CA . ILE A 1 170 ? 2.934 9.389 3.899 1.00 84.75 170 ILE A CA 1
ATOM 1374 C C . ILE A 1 170 ? 2.374 10.801 4.097 1.00 84.75 170 ILE A C 1
ATOM 1376 O O . ILE A 1 170 ? 1.779 11.094 5.139 1.00 84.75 170 ILE A O 1
ATOM 1380 N N . SER A 1 171 ? 2.480 11.652 3.076 1.00 87.06 171 SER A N 1
ATOM 1381 C CA . SER A 1 171 ? 1.895 12.994 3.094 1.00 87.06 171 SER A CA 1
ATOM 1382 C C . SER A 1 171 ? 0.369 12.948 3.251 1.00 87.06 171 SER A C 1
ATOM 1384 O O . SER A 1 171 ? -0.179 13.623 4.130 1.00 87.06 171 SER A O 1
ATOM 1386 N N . ASN A 1 172 ? -0.315 12.087 2.491 1.00 89.62 172 ASN A N 1
ATOM 1387 C CA . ASN A 1 172 ? -1.759 11.867 2.605 1.00 89.62 172 ASN A CA 1
ATOM 1388 C C . ASN A 1 172 ? -2.158 11.411 4.014 1.00 89.62 172 ASN A C 1
ATOM 1390 O O . ASN A 1 172 ? -3.089 11.960 4.609 1.00 89.62 172 ASN A O 1
ATOM 1394 N N . VAL A 1 173 ? -1.424 10.450 4.587 1.00 86.94 173 VAL A N 1
ATOM 1395 C CA . VAL A 1 173 ? -1.651 9.961 5.954 1.00 86.94 173 VAL A CA 1
ATOM 1396 C C . VAL A 1 173 ? -1.580 11.108 6.963 1.00 86.94 173 VAL A C 1
ATOM 1398 O O . VAL A 1 173 ? -2.495 11.266 7.776 1.00 86.94 173 VAL A O 1
ATOM 1401 N N . ILE A 1 174 ? -0.535 11.937 6.904 1.00 87.62 174 ILE A N 1
ATOM 1402 C CA . ILE A 1 174 ? -0.358 13.074 7.818 1.00 87.62 174 ILE A CA 1
ATOM 1403 C C . ILE A 1 174 ? -1.536 14.050 7.700 1.00 87.62 174 ILE A C 1
ATOM 1405 O O . ILE A 1 174 ? -2.122 14.449 8.715 1.00 87.62 174 ILE A O 1
ATOM 1409 N N . VAL A 1 175 ? -1.911 14.419 6.473 1.00 89.06 175 VAL A N 1
ATOM 1410 C CA . VAL A 1 175 ? -3.002 15.366 6.206 1.00 89.06 175 VAL A CA 1
ATOM 1411 C C . VAL A 1 175 ? -4.340 14.835 6.725 1.00 89.06 175 VAL A C 1
ATOM 1413 O O . VAL A 1 175 ? -5.053 15.549 7.441 1.00 89.06 175 VAL A O 1
ATOM 1416 N N . GLU A 1 176 ? -4.678 13.582 6.422 1.00 88.31 176 GLU A N 1
ATOM 1417 C CA . GLU A 1 176 ? -5.942 12.972 6.839 1.00 88.31 176 GLU A CA 1
ATOM 1418 C C . GLU A 1 176 ? -6.032 12.817 8.361 1.00 88.31 176 GLU A C 1
ATOM 1420 O O . GLU A 1 176 ? -7.075 13.111 8.962 1.00 88.31 176 GLU A O 1
ATOM 1425 N N . GLN A 1 177 ? -4.923 12.477 9.026 1.00 85.69 177 GLN A N 1
ATOM 1426 C CA . GLN A 1 177 ? -4.879 12.463 10.488 1.00 85.69 177 GLN A CA 1
ATOM 1427 C C . GLN A 1 177 ? -5.118 13.849 11.086 1.00 85.69 177 GLN A C 1
ATOM 1429 O O . GLN A 1 177 ? -5.935 13.998 12.002 1.00 85.69 177 GLN A O 1
ATOM 1434 N N . GLN A 1 178 ? -4.481 14.890 10.546 1.00 86.62 178 GLN A N 1
ATOM 1435 C CA . GLN A 1 178 ? -4.684 16.255 11.030 1.00 86.62 178 GLN A CA 1
ATOM 1436 C C . GLN A 1 178 ? -6.131 16.729 10.849 1.00 86.62 178 GLN A C 1
ATOM 1438 O O . GLN A 1 178 ? -6.698 17.338 11.765 1.00 86.62 178 GLN A O 1
ATOM 1443 N N . LYS A 1 179 ? -6.772 16.421 9.714 1.00 87.12 179 LYS A N 1
ATOM 1444 C CA . LYS A 1 179 ? -8.194 16.736 9.486 1.00 87.12 179 LYS A CA 1
ATOM 1445 C C . LYS A 1 179 ? -9.092 16.062 10.523 1.00 87.12 179 LYS A C 1
ATOM 1447 O O . LYS A 1 179 ? -9.945 16.728 11.117 1.00 87.12 179 LYS A O 1
ATOM 1452 N N . LYS A 1 180 ? -8.870 14.775 10.812 1.00 83.31 180 LYS A N 1
ATOM 1453 C CA . LYS A 1 180 ? -9.644 14.044 11.829 1.00 83.31 180 LYS A CA 1
ATOM 1454 C C . LYS A 1 180 ? -9.435 14.602 13.235 1.00 83.31 180 LYS A C 1
ATOM 1456 O O . LYS A 1 180 ? -10.410 14.797 13.961 1.00 83.31 180 LYS A O 1
ATOM 1461 N N . VAL A 1 181 ? -8.197 14.926 13.613 1.00 84.50 181 VAL A N 1
ATOM 1462 C CA . VAL A 1 181 ? -7.902 15.561 14.908 1.00 84.50 181 VAL A CA 1
ATOM 1463 C C . VAL A 1 181 ? -8.630 16.901 15.039 1.00 84.50 181 VAL A C 1
ATOM 1465 O O . VAL A 1 181 ? -9.244 17.163 16.076 1.00 84.50 181 VAL A O 1
ATOM 1468 N N . LYS A 1 182 ? -8.617 17.737 13.991 1.00 86.44 182 LYS A N 1
ATOM 1469 C CA . LYS A 1 182 ? -9.357 19.009 13.967 1.00 86.44 182 LYS A CA 1
ATOM 1470 C C . LYS A 1 182 ? -10.864 18.791 14.131 1.00 86.44 182 LYS A C 1
ATOM 1472 O O . LYS A 1 182 ? -11.473 19.473 14.954 1.00 86.44 182 LYS A O 1
ATOM 1477 N N . LYS A 1 183 ? -11.446 17.818 13.418 1.00 85.75 183 LYS A N 1
ATOM 1478 C CA . LYS A 1 183 ? -12.875 17.473 13.519 1.00 85.75 183 LYS A CA 1
ATOM 1479 C C . LYS A 1 183 ? -13.263 17.077 14.947 1.00 85.75 183 LYS A C 1
ATOM 1481 O O . LYS A 1 183 ? -14.148 17.698 15.525 1.00 85.75 183 LYS A O 1
ATOM 1486 N N . ARG A 1 184 ? -12.519 16.154 15.568 1.00 81.62 184 ARG A N 1
ATOM 1487 C CA . ARG A 1 184 ? -12.766 15.718 16.957 1.00 81.62 184 ARG A CA 1
ATOM 1488 C C . ARG A 1 184 ? -12.638 16.863 17.965 1.00 81.62 184 ARG A C 1
ATOM 1490 O O . ARG A 1 184 ? -13.399 16.938 18.923 1.00 81.62 184 ARG A O 1
ATOM 1497 N N . LYS A 1 185 ? -11.666 17.767 17.776 1.00 83.62 185 LYS A N 1
ATOM 1498 C CA . LYS A 1 185 ? -11.513 18.957 18.633 1.00 83.62 185 LYS A CA 1
ATOM 1499 C C . LYS A 1 185 ? -12.707 19.904 18.515 1.00 83.62 185 LYS A C 1
ATOM 1501 O O . LYS A 1 185 ? -13.076 20.502 19.518 1.00 83.62 185 LYS A O 1
ATOM 1506 N N . LYS A 1 186 ? -13.289 20.049 17.321 1.00 85.69 186 LYS A N 1
ATOM 1507 C CA . LYS A 1 186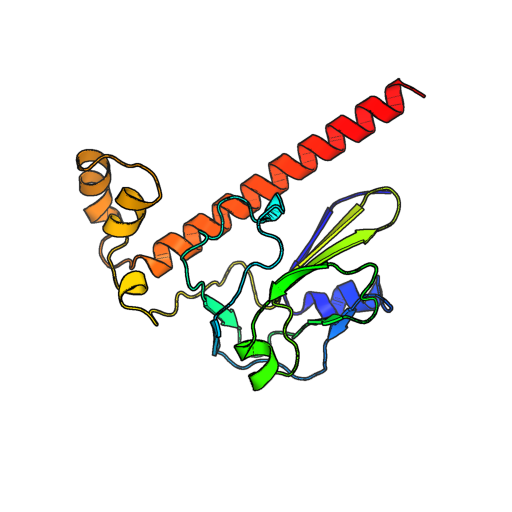 ? -14.491 20.862 17.099 1.00 85.69 186 LYS A CA 1
ATOM 1508 C C . LYS A 1 186 ? -15.712 20.237 17.779 1.00 85.69 186 LYS A C 1
ATOM 1510 O O . LYS A 1 186 ? -16.335 20.896 18.598 1.00 85.69 186 LYS A O 1
ATOM 1515 N N . GLU A 1 187 ? -15.950 18.945 17.559 1.00 83.62 187 GLU A N 1
ATOM 1516 C CA . GLU A 1 187 ? -17.064 18.199 18.171 1.00 83.62 187 GLU A CA 1
ATOM 1517 C C . GLU A 1 187 ? -17.013 18.198 19.709 1.00 83.62 187 GLU A C 1
ATOM 1519 O O . GLU A 1 187 ? -18.048 18.207 20.364 1.00 83.62 187 GLU A O 1
ATOM 1524 N N . LYS A 1 188 ? -15.811 18.214 20.303 1.00 79.38 188 LYS A N 1
ATOM 1525 C CA . LYS A 1 188 ? -15.629 18.340 21.759 1.00 79.38 188 LYS A CA 1
ATOM 1526 C C . LYS A 1 188 ? -15.875 19.746 22.311 1.00 79.38 188 LYS A C 1
ATOM 1528 O O . LYS A 1 188 ? -16.090 19.861 23.504 1.00 79.38 188 LYS A O 1
ATOM 1533 N N . LYS A 1 189 ? -15.760 20.797 21.494 1.00 74.81 189 LYS A N 1
ATOM 1534 C CA . LYS A 1 189 ? -16.044 22.184 21.908 1.00 74.81 189 LYS A CA 1
ATOM 1535 C C . LYS A 1 189 ? -17.529 22.531 21.807 1.00 74.81 189 LYS A C 1
ATOM 1537 O O . LYS A 1 189 ? -17.961 23.497 22.419 1.00 74.81 189 LYS A O 1
ATOM 1542 N N . GLU A 1 190 ? -18.266 21.788 20.986 1.00 71.50 190 GLU A N 1
ATOM 1543 C CA . GLU A 1 190 ? -19.705 21.954 20.750 1.00 71.50 190 GLU A CA 1
ATOM 1544 C C . GLU A 1 190 ? -20.567 21.104 21.707 1.00 71.50 190 GLU A C 1
ATOM 1546 O O . GLU A 1 190 ? -21.792 21.193 21.661 1.00 71.50 190 GLU A O 1
ATOM 1551 N N . LYS A 1 191 ? -19.936 20.293 22.567 1.00 60.06 191 LYS A N 1
ATOM 1552 C CA . LYS A 1 191 ? -20.551 19.522 23.656 1.00 60.06 191 LYS A CA 1
ATOM 1553 C C . LYS A 1 191 ? -20.183 20.130 25.001 1.00 60.06 191 LYS A C 1
ATOM 1555 O O . LYS A 1 191 ? -21.049 20.078 25.897 1.00 60.06 191 LYS A O 1
#

Foldseek 3Di:
DADEAEEEFPCQAVPCCVVPVQFKHFPPFFDDQDKFFKDFPCCPDLLQPLLDDPPDRDIFTAYGGGTAIDGRDPPFKDAGMFTPRCCVPGNHTGAWIWGADDPGHIYIYGIHDLVPGDFDCPDPQQQAFCLVQCVVRVVDDPVRSVVCCVVRPPPTNSNNSSVVSSVSSVVSVVVVRVVVVVVVVVVVVVD

Sequence (191 aa):
QGGFLFTTDWALQNILEKIFPEFVKYNQRPTGDDCVAVQVVDKTNKFLEGLFKAEEEPIWWLESSSYPIQILDKEKVKVLVTSKEMEQKYGEAPIVITFDFGDGGIVLHMTSHYYLQRAELRTDRHKKTAKDYVQAEMAFTDEEAEEMEKDLEGLSLGEAESAYSTTQFISNVIVEQQKKVKKRKKEKKEK

Radius of gyration: 18.34 Å; chains: 1; bounding box: 43×42×46 Å

Secondary structure (DSSP, 8-state):
---EEEEETTHIIIIIHHH-TTTEEE-S----SEEEE-EES-TT-TTSTTTS-TT---EEEE-TT---EEES-TTTPEEEEE-HHHHHHHS--EEEEEEEETTTEEEEEESS-GGG-PPP--STTTTSBHHHHHHHHS---HHHHHHHHTTTTT-BHHHHHHHHHHHHHHHHHHHHHHHHHHHHHHHHH--

pLDDT: mean 85.82, std 10.15, range [51.62, 98.44]